Protein AF-A0A2S7I3A7-F1 (afdb_monomer_lite)

Sequence (260 aa):
MNEKSFHKIFNSYYDFKNPIFENLENETSTIDEVVAQDFFSDEKVSLVFEKNALENDAKVLEMIQNGTYKLKTFDYDGAKFTKSQTPKVLKILKQREEQVDQKIKENDDAILKYLLHKASHEQKEKFSELATRFTQTDKDFDEYYNAFQEFVPYINFMSQRLDFETIMRNRNIMVSKEKIFKKKVTELLSSTFAMYMEEEDQEVLREYVDADFIYFEHNKYNDSEIQILDKALGKYQETMSKSYFKLKKELLELMVEILE

Secondary structure (DSSP, 8-state):
--TTS--GGGTTTTTSS----S-TT-----TT------TT-HHHHHHHHHHHHHHHHHHHHHHHHHTSS--SEEEETTEEEEGGGHHHHHHHHHHHHHHHHHHHHHHHHHHHHHHHHHS-HHHHHHHHHHHHHHHHHHHHHHHHHHHHHHHGGGTGGGGS---HHHHHHHHHHHHHHHHHHHHHHHHHHTSGGGGGS-HHHHHHHHHHHH-----EETTEE-HHHHHHHHHHHHHHHHHHHHHHHHHHHHHHHHHHHHH-

Organism: NCBI:txid237258

pLDDT: mean 91.29, std 9.24, range [49.06, 98.12]

Foldseek 3Di:
DDPQDADCLQVCLPVQPFLADPPLPPDPDDQPDQDDDSLRDPVLSVLSVLLVVLVVVLVVLVCLLVVVDPDQWDDDPNDIDGNVCSVVVNVVSVVVNVVSVVVNVVSSVSLSNLLVNQDDPVLSVVLVVLNVQLNVLVVCLVVLVVLLVVLVVLCVCVVDDDDPVVVVVSVVVNLVSLLVSLVSLVVCCVGLLVVQADPVLSVLSVCSSPDDDDQDDPNDGPVVNVVSVVSNSVSSVVSSVRSSSVSSRVSSVSSVVSVD

Structure (mmCIF, N/CA/C/O backbone):
data_AF-A0A2S7I3A7-F1
#
_entry.id   AF-A0A2S7I3A7-F1
#
loop_
_atom_site.group_PDB
_atom_site.id
_atom_site.type_symbol
_atom_site.label_atom_id
_atom_site.label_alt_id
_atom_site.label_comp_id
_atom_site.label_asym_id
_atom_site.label_entity_id
_atom_site.label_seq_id
_atom_site.pdbx_PDB_ins_code
_atom_site.Cartn_x
_atom_site.Cartn_y
_atom_site.Cartn_z
_atom_site.occupancy
_atom_site.B_iso_or_equiv
_atom_site.auth_seq_id
_atom_site.auth_comp_id
_atom_site.auth_asym_id
_atom_site.auth_atom_id
_atom_site.pdbx_PDB_model_num
ATOM 1 N N . MET A 1 1 ? 3.313 -15.632 19.404 1.00 49.06 1 MET A N 1
ATOM 2 C CA . MET A 1 1 ? 2.404 -14.996 18.423 1.00 49.06 1 MET A CA 1
ATOM 3 C C . MET A 1 1 ? 2.850 -15.389 17.023 1.00 49.06 1 MET A C 1
ATOM 5 O O . MET A 1 1 ? 4.027 -15.665 16.845 1.00 49.06 1 MET A O 1
ATOM 9 N N . ASN A 1 2 ? 1.936 -15.498 16.058 1.00 53.59 2 ASN A N 1
ATOM 10 C CA . ASN A 1 2 ? 2.299 -15.824 14.677 1.00 53.59 2 ASN A CA 1
ATOM 11 C C . ASN A 1 2 ? 2.998 -14.608 14.046 1.00 53.59 2 ASN A C 1
ATOM 13 O O . ASN A 1 2 ? 2.502 -13.489 14.154 1.00 53.59 2 ASN A O 1
ATOM 17 N N . GLU A 1 3 ? 4.150 -14.796 13.403 1.00 68.25 3 GLU A N 1
ATOM 18 C CA . GLU A 1 3 ? 4.912 -13.681 12.824 1.00 68.25 3 GLU A CA 1
ATOM 19 C C . GLU A 1 3 ? 4.151 -12.960 11.705 1.00 68.25 3 GLU A C 1
ATOM 21 O O . GLU A 1 3 ? 4.388 -11.776 11.476 1.00 68.25 3 GLU A O 1
ATOM 26 N N . LYS A 1 4 ? 3.201 -13.650 11.062 1.00 78.06 4 LYS A N 1
ATOM 27 C CA . LYS A 1 4 ? 2.525 -13.209 9.834 1.00 78.06 4 LYS A CA 1
ATOM 28 C C . LYS A 1 4 ? 1.038 -12.883 10.000 1.00 78.06 4 LYS A C 1
ATOM 30 O O . LYS A 1 4 ? 0.334 -12.787 9.002 1.00 78.06 4 LYS A O 1
ATOM 35 N N . SER A 1 5 ? 0.535 -12.759 11.225 1.00 85.50 5 SER A N 1
ATOM 36 C CA . SER A 1 5 ? -0.864 -12.382 11.462 1.00 85.50 5 SER A CA 1
ATOM 37 C C . SER A 1 5 ? -0.990 -11.411 12.625 1.00 85.50 5 SER A C 1
ATOM 39 O O . SER A 1 5 ? -0.128 -11.372 13.504 1.00 85.50 5 SER A O 1
ATOM 41 N N . PHE A 1 6 ? -2.090 -10.664 12.650 1.00 92.25 6 PHE A N 1
ATOM 42 C CA . PHE A 1 6 ? -2.421 -9.790 13.767 1.00 92.25 6 PHE A CA 1
ATOM 43 C C . PHE A 1 6 ? -3.005 -10.581 14.945 1.00 92.25 6 PHE A C 1
ATOM 45 O O . PHE A 1 6 ? -3.337 -11.769 14.832 1.00 92.25 6 PHE A O 1
ATOM 52 N N . HIS A 1 7 ? -3.064 -9.935 16.109 1.00 94.88 7 HIS A N 1
ATOM 53 C CA . HIS A 1 7 ? -3.566 -10.555 17.327 1.00 94.88 7 HIS A CA 1
ATOM 54 C C . HIS A 1 7 ? -5.063 -10.866 17.224 1.00 94.88 7 HIS A C 1
ATOM 56 O O . HIS A 1 7 ? -5.837 -10.097 16.658 1.00 94.88 7 HIS A O 1
ATOM 62 N N . LYS A 1 8 ? -5.489 -11.986 17.819 1.00 94.31 8 LYS A N 1
ATOM 63 C CA . LYS A 1 8 ? -6.878 -12.465 17.719 1.00 94.31 8 LYS A CA 1
ATOM 64 C C . LYS A 1 8 ? -7.896 -11.539 18.383 1.00 94.31 8 LYS A C 1
ATOM 66 O O . LYS A 1 8 ? -9.064 -11.606 18.023 1.00 94.31 8 LYS A O 1
ATOM 71 N N . ILE A 1 9 ? -7.458 -10.679 19.309 1.00 94.31 9 ILE A N 1
ATOM 72 C CA . ILE A 1 9 ? -8.327 -9.699 19.981 1.00 94.31 9 ILE A CA 1
ATOM 73 C C . ILE A 1 9 ? -9.051 -8.784 18.985 1.00 94.31 9 ILE A C 1
ATOM 75 O O . ILE A 1 9 ? -10.161 -8.353 19.260 1.00 94.31 9 ILE A O 1
ATOM 79 N N . PHE A 1 10 ? -8.456 -8.539 17.813 1.00 95.50 10 PHE A N 1
ATOM 80 C CA . PHE A 1 10 ? -9.038 -7.677 16.789 1.00 95.50 10 PHE A CA 1
ATOM 81 C C . PHE A 1 10 ? -10.114 -8.355 15.941 1.00 95.50 10 PHE A C 1
ATOM 83 O O . PHE A 1 10 ? -10.717 -7.670 15.127 1.00 95.50 10 PHE A O 1
ATOM 90 N N . ASN A 1 11 ? -10.328 -9.672 16.060 1.00 95.31 11 ASN A N 1
ATOM 91 C CA . ASN A 1 11 ? -11.327 -10.411 15.274 1.00 95.31 11 ASN A CA 1
ATOM 92 C C . ASN A 1 11 ? -11.282 -10.083 13.759 1.00 95.31 11 ASN A C 1
ATOM 94 O O . ASN A 1 11 ? -12.302 -9.854 13.124 1.00 95.31 11 ASN A O 1
ATOM 98 N N . SER A 1 12 ? -10.079 -9.975 13.179 1.00 94.50 12 SER A N 1
ATOM 99 C CA . SER A 1 12 ? -9.848 -9.571 11.776 1.00 94.50 12 SER A CA 1
ATOM 100 C C . SER A 1 12 ? -10.280 -8.147 11.385 1.00 94.50 12 SER A C 1
ATOM 102 O O . SER A 1 12 ? -10.170 -7.775 10.217 1.00 94.50 12 SER A O 1
ATOM 104 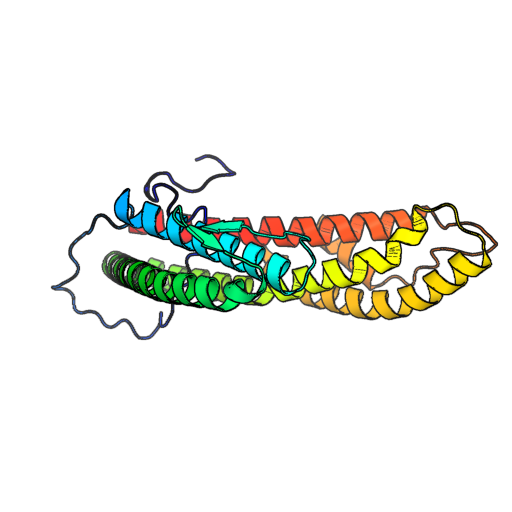N N . TYR A 1 13 ? -10.682 -7.301 12.338 1.00 96.12 13 TYR A N 1
ATOM 105 C CA . TYR A 1 13 ? -11.084 -5.914 12.086 1.00 96.12 13 TYR A CA 1
ATOM 106 C C . TYR A 1 13 ? -10.005 -5.107 11.354 1.00 96.12 13 TYR A C 1
ATOM 108 O O . TYR A 1 13 ? -10.332 -4.317 10.482 1.00 96.12 13 TYR A O 1
ATOM 116 N N . TYR A 1 14 ? -8.719 -5.333 11.645 1.00 95.94 14 TYR A N 1
ATOM 117 C CA . TYR A 1 14 ? -7.598 -4.662 10.971 1.00 95.94 14 TYR A CA 1
ATOM 118 C C . TYR A 1 14 ? -6.945 -5.490 9.853 1.00 95.94 14 TYR A C 1
ATOM 120 O O . TYR A 1 14 ? -5.920 -5.078 9.310 1.00 95.94 14 TYR A O 1
ATOM 128 N N . ASP A 1 15 ? -7.517 -6.630 9.462 1.00 93.25 15 ASP A N 1
ATOM 129 C CA . ASP A 1 15 ? -6.973 -7.434 8.358 1.00 93.25 15 ASP A CA 1
ATOM 130 C C . ASP A 1 15 ? -7.217 -6.734 7.010 1.00 93.25 15 ASP A C 1
ATOM 132 O O . ASP A 1 15 ? -6.343 -6.734 6.144 1.00 93.25 15 ASP A O 1
ATOM 136 N N . PHE A 1 16 ? -8.373 -6.073 6.868 1.00 88.75 16 PHE A N 1
ATOM 137 C CA . PHE A 1 16 ? -8.834 -5.441 5.621 1.00 88.75 16 PHE A CA 1
ATOM 138 C C . PHE A 1 16 ? -8.928 -3.910 5.682 1.00 88.75 16 PHE A C 1
ATOM 140 O O . PHE A 1 16 ? -9.308 -3.279 4.700 1.00 88.75 16 PHE A O 1
ATOM 147 N N . LYS A 1 17 ? -8.564 -3.301 6.816 1.00 92.25 17 LYS A N 1
ATOM 148 C CA . LYS A 1 17 ? -8.404 -1.846 6.956 1.00 92.25 17 LYS A CA 1
ATOM 149 C C . LYS A 1 17 ? -7.171 -1.499 7.771 1.00 92.25 17 LYS A C 1
ATOM 151 O O . LYS A 1 17 ? -6.627 -2.329 8.502 1.00 92.25 17 LYS A O 1
ATOM 156 N N . ASN A 1 18 ? -6.749 -0.251 7.665 1.00 93.62 18 ASN A N 1
ATOM 157 C CA . ASN A 1 18 ? -5.590 0.276 8.365 1.00 93.62 18 ASN A CA 1
ATOM 158 C C . ASN A 1 18 ? -6.017 1.065 9.615 1.00 93.62 18 ASN A C 1
ATOM 160 O O . ASN A 1 18 ? -7.061 1.721 9.587 1.00 93.62 18 ASN A O 1
ATOM 164 N N . PRO A 1 19 ? -5.266 0.979 10.730 1.00 92.62 19 PRO A N 1
ATOM 165 C CA . PRO A 1 19 ? -5.494 1.794 11.925 1.00 92.62 19 PRO A CA 1
ATOM 166 C C . PRO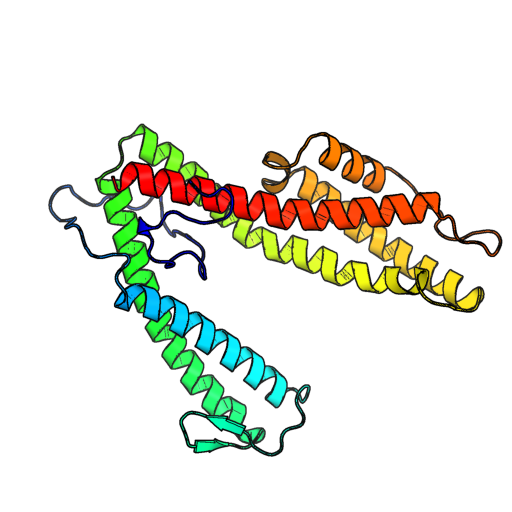 A 1 19 ? -5.021 3.238 11.689 1.00 92.62 19 PRO A C 1
ATOM 168 O O . PRO A 1 19 ? -3.946 3.633 12.133 1.00 92.62 19 PRO A O 1
ATOM 171 N N . ILE A 1 20 ? -5.812 4.010 10.943 1.00 91.12 20 ILE A N 1
ATOM 172 C CA . ILE A 1 20 ? -5.563 5.434 10.706 1.00 91.12 20 ILE A CA 1
ATOM 173 C C . ILE A 1 20 ? -6.385 6.236 11.708 1.00 91.12 20 ILE A C 1
ATOM 175 O O . ILE A 1 20 ? -7.611 6.143 11.724 1.00 91.12 20 ILE A O 1
ATOM 179 N N . PHE A 1 21 ? -5.700 7.009 12.545 1.00 84.56 21 PHE A N 1
ATOM 180 C CA . PHE A 1 21 ? -6.321 7.825 13.580 1.00 84.56 21 PHE A CA 1
ATOM 181 C C . PHE A 1 21 ? -6.137 9.302 13.244 1.00 84.56 21 PHE A C 1
ATOM 183 O O . PHE A 1 21 ? -5.015 9.797 13.133 1.00 84.56 21 PHE A O 1
ATOM 190 N N . GLU A 1 22 ? -7.247 10.012 13.080 1.00 74.06 22 GLU A N 1
ATOM 191 C CA . GLU A 1 22 ? -7.239 11.460 12.899 1.00 74.06 22 GLU A CA 1
ATOM 192 C C . GLU A 1 22 ? -7.248 12.156 14.268 1.00 74.06 22 GLU A C 1
ATOM 194 O O . GLU A 1 22 ? -7.872 11.682 15.211 1.00 74.06 22 GLU A O 1
ATOM 199 N N . ASN A 1 23 ? -6.605 13.324 14.373 1.00 67.69 23 ASN A N 1
ATOM 200 C CA . ASN A 1 23 ? -6.681 14.202 15.552 1.00 67.69 23 ASN A CA 1
ATOM 201 C C . ASN A 1 23 ? -6.118 13.635 16.874 1.00 67.69 23 ASN A C 1
ATOM 203 O O . ASN A 1 23 ? -6.630 13.976 17.941 1.00 67.69 23 ASN A O 1
ATOM 207 N N . LEU A 1 24 ? -5.026 12.859 16.823 1.00 73.12 24 LEU A N 1
ATOM 208 C CA . LEU A 1 24 ? -4.324 12.323 18.007 1.00 73.12 24 LEU A CA 1
ATOM 209 C C . LEU A 1 24 ? -4.030 13.376 19.100 1.00 73.12 24 LEU A C 1
ATOM 211 O O . LEU A 1 24 ? -4.048 13.056 20.283 1.00 73.12 24 LEU A O 1
ATOM 215 N N . GLU A 1 25 ? -3.780 14.632 18.716 1.00 65.44 25 GLU A N 1
ATOM 216 C CA . GLU A 1 25 ? -3.412 15.727 19.630 1.00 65.44 25 GLU A CA 1
ATOM 217 C C . GLU A 1 25 ? -4.609 16.414 20.320 1.00 65.44 25 GLU A C 1
ATOM 219 O O . GLU A 1 25 ? -4.426 17.116 21.312 1.00 65.44 25 GLU A O 1
ATOM 224 N N . ASN A 1 26 ? -5.836 16.230 19.816 1.00 58.12 26 ASN A N 1
ATOM 225 C CA . ASN A 1 26 ? -7.017 16.982 20.270 1.00 58.12 26 ASN A CA 1
ATOM 226 C C . ASN A 1 26 ? -7.896 16.214 21.271 1.00 58.12 26 ASN A C 1
ATOM 228 O O . ASN A 1 26 ? -8.912 16.737 21.741 1.00 58.12 26 ASN A O 1
ATOM 232 N N . GLU A 1 27 ? -7.533 14.977 21.609 1.00 60.66 27 GLU A N 1
ATOM 233 C CA . GLU A 1 27 ? -8.290 14.160 22.550 1.00 60.66 27 GLU A CA 1
ATOM 234 C C . GLU A 1 27 ? -8.018 14.558 24.006 1.00 60.66 27 GLU A C 1
ATOM 236 O O . GLU A 1 27 ? -7.025 14.182 24.623 1.00 60.66 27 GLU A O 1
ATOM 241 N N . THR A 1 28 ? -8.949 15.329 24.570 1.00 55.44 28 THR A N 1
ATOM 242 C CA . THR A 1 28 ? -8.929 15.815 25.963 1.00 55.44 28 THR A CA 1
ATOM 243 C C . THR A 1 28 ? -9.990 15.140 26.841 1.00 55.44 28 THR A C 1
ATOM 245 O O . THR A 1 28 ? -10.391 15.688 27.869 1.00 55.44 28 THR A O 1
ATOM 248 N N . SER A 1 29 ? -10.462 13.955 26.436 1.00 53.62 29 SER A N 1
ATOM 249 C CA . SER A 1 29 ? -11.571 13.233 27.069 1.00 53.62 29 SER A CA 1
ATOM 250 C C . SER A 1 29 ? -11.381 13.099 28.588 1.00 53.62 29 SER A C 1
ATOM 252 O O . SER A 1 29 ? -10.373 12.580 29.070 1.00 53.62 29 SER A O 1
ATOM 254 N N . THR A 1 30 ? -12.361 13.591 29.351 1.00 50.22 30 THR A N 1
ATOM 255 C CA . THR A 1 30 ? -12.379 13.538 30.818 1.00 50.22 30 THR A CA 1
ATOM 256 C C . THR A 1 30 ? -12.610 12.115 31.334 1.00 50.22 30 THR A C 1
ATOM 258 O O . THR A 1 30 ? -13.221 11.288 30.663 1.00 50.22 30 THR A O 1
ATOM 261 N N . ILE A 1 31 ? -12.128 11.852 32.551 1.00 51.72 31 ILE A N 1
ATOM 262 C CA . ILE A 1 31 ? -11.936 10.526 33.168 1.00 51.72 31 ILE A CA 1
ATOM 263 C C . ILE A 1 31 ? -13.225 9.678 33.294 1.00 51.72 31 ILE A C 1
ATOM 265 O O . ILE A 1 31 ? -13.126 8.458 33.370 1.00 51.72 31 ILE A O 1
ATOM 269 N N . ASP A 1 32 ? -14.420 10.273 33.259 1.00 50.59 32 ASP A N 1
ATOM 270 C CA . ASP A 1 32 ? -15.642 9.616 33.752 1.00 50.59 32 ASP A CA 1
ATOM 271 C C . ASP A 1 32 ? -16.544 8.919 32.701 1.00 50.59 32 ASP A C 1
ATOM 273 O O . ASP A 1 32 ? -17.561 8.345 33.087 1.00 50.59 32 ASP A O 1
ATOM 277 N N . GLU A 1 33 ? -16.221 8.903 31.397 1.00 54.03 33 GLU A N 1
ATOM 278 C CA . GLU A 1 33 ? -17.188 8.449 30.361 1.00 54.03 33 GLU A CA 1
ATOM 279 C C . GLU A 1 33 ? -16.746 7.303 29.427 1.00 54.03 33 GLU A C 1
ATOM 281 O O . GLU A 1 33 ? -17.522 6.879 28.566 1.00 54.03 33 GLU A O 1
ATOM 286 N N . VAL A 1 34 ? -15.544 6.739 29.576 1.00 62.50 34 VAL A N 1
ATOM 287 C CA . VAL A 1 34 ? -15.058 5.719 28.627 1.00 62.50 34 VAL A CA 1
ATOM 288 C C . VAL A 1 34 ? -15.411 4.302 29.096 1.00 62.50 34 VAL A C 1
ATOM 290 O O . VAL A 1 34 ? -14.645 3.630 29.783 1.00 62.50 34 VAL A O 1
ATOM 293 N N . VAL A 1 35 ? -16.601 3.834 28.713 1.00 67.12 35 VAL A N 1
ATOM 294 C CA . VAL A 1 35 ? -17.041 2.448 28.951 1.00 67.12 35 VAL A CA 1
ATOM 295 C C . VAL A 1 35 ? -16.410 1.517 27.913 1.00 67.12 35 VAL A C 1
ATOM 297 O O . VAL A 1 35 ? -16.430 1.815 26.719 1.00 67.12 35 VAL A O 1
ATOM 300 N N . ALA A 1 36 ? -15.883 0.372 28.357 1.00 69.38 36 ALA A N 1
ATOM 301 C CA . ALA A 1 36 ? -15.417 -0.683 27.460 1.00 69.38 36 ALA A CA 1
ATOM 302 C C . ALA A 1 36 ? -16.565 -1.154 26.551 1.00 69.38 36 ALA A C 1
ATOM 304 O O . ALA A 1 36 ? -17.614 -1.579 27.041 1.00 69.38 36 ALA A O 1
ATOM 305 N N . GLN A 1 37 ? -16.366 -1.070 25.236 1.00 77.50 37 GLN A N 1
ATOM 306 C CA . GLN A 1 37 ? -17.306 -1.575 24.236 1.00 77.50 37 GLN A CA 1
ATOM 307 C C . GLN A 1 37 ? -16.724 -2.813 23.556 1.00 77.50 37 GLN A C 1
ATOM 309 O O . GLN A 1 37 ? -15.517 -3.052 23.587 1.00 77.50 37 GLN A O 1
ATOM 314 N N . ASP A 1 38 ? -17.586 -3.591 22.905 1.00 88.81 38 ASP A N 1
ATOM 315 C CA . ASP A 1 38 ? -17.145 -4.661 22.015 1.00 88.81 38 ASP A CA 1
ATOM 316 C C . ASP A 1 38 ? -16.696 -4.066 20.667 1.00 88.81 38 ASP A C 1
ATOM 318 O O . ASP A 1 38 ? -17.423 -4.070 19.671 1.00 88.81 38 ASP A O 1
ATOM 322 N N . PHE A 1 39 ? -15.502 -3.465 20.674 1.00 92.69 39 PHE A N 1
ATOM 323 C CA . PHE A 1 39 ? -14.921 -2.740 19.537 1.00 92.69 39 PHE A CA 1
ATOM 324 C C . PHE A 1 39 ? -14.657 -3.624 18.311 1.00 92.69 39 PHE A C 1
ATOM 326 O O . PHE A 1 39 ? -14.549 -3.114 17.193 1.00 92.69 39 PHE A O 1
ATOM 333 N N . PHE A 1 40 ? -14.549 -4.938 18.524 1.00 95.56 40 PHE A N 1
ATOM 334 C CA . PHE A 1 40 ? -14.159 -5.932 17.523 1.00 95.56 40 PHE A CA 1
ATOM 335 C C . PHE A 1 40 ? -15.216 -7.038 17.372 1.00 95.56 40 PHE A C 1
ATOM 337 O O . PHE A 1 40 ? -14.903 -8.165 16.987 1.00 95.56 40 PHE A O 1
ATOM 344 N N . SER A 1 41 ? -16.477 -6.714 17.664 1.00 96.06 41 SER A N 1
ATOM 345 C CA . SER A 1 41 ? -17.599 -7.636 17.494 1.00 96.06 41 SER A CA 1
ATOM 346 C C . SER A 1 41 ? -17.785 -8.051 16.031 1.00 96.06 41 SER A C 1
ATOM 348 O O . SER A 1 41 ? -17.368 -7.346 15.107 1.00 96.06 41 SER A O 1
ATOM 350 N N . ASP A 1 42 ? -18.492 -9.160 15.803 1.00 96.88 42 ASP A N 1
ATOM 351 C CA . ASP A 1 42 ? -18.845 -9.617 14.452 1.00 96.88 42 ASP A CA 1
ATOM 352 C C . ASP A 1 42 ? -19.594 -8.540 13.649 1.00 96.88 42 ASP A C 1
ATOM 354 O O . ASP A 1 42 ? -19.413 -8.426 12.439 1.00 96.88 42 ASP A O 1
ATOM 358 N N . GLU A 1 43 ? -20.393 -7.699 14.317 1.00 96.56 43 GLU A N 1
ATOM 359 C CA . GLU A 1 43 ? -21.069 -6.566 13.679 1.00 96.56 43 GLU A CA 1
ATOM 360 C C . GLU A 1 43 ? -20.056 -5.526 13.178 1.00 96.56 43 GLU A C 1
ATOM 362 O O . GLU A 1 43 ? -20.134 -5.095 12.026 1.00 96.56 43 GLU A O 1
ATOM 367 N N . LYS A 1 44 ? -19.076 -5.143 14.010 1.00 96.56 44 LYS A N 1
ATOM 368 C CA . LYS A 1 44 ? -18.044 -4.160 13.638 1.00 96.56 44 LYS A CA 1
ATOM 369 C C . LYS A 1 44 ? -17.150 -4.678 12.521 1.00 96.56 44 LYS A C 1
ATOM 371 O O . LYS A 1 44 ? -16.840 -3.948 11.584 1.00 96.56 44 LYS A O 1
ATOM 376 N N . VAL A 1 45 ? -16.785 -5.951 12.586 1.00 96.88 45 VAL A N 1
ATOM 377 C CA . VAL A 1 45 ? -15.994 -6.628 11.556 1.00 96.88 45 VAL A CA 1
ATOM 378 C C . VAL A 1 45 ? -16.783 -6.746 10.248 1.00 96.88 45 VAL A C 1
ATOM 380 O O . VAL A 1 45 ? -16.240 -6.472 9.177 1.00 96.88 45 VAL A O 1
ATOM 383 N N . SER A 1 46 ? -18.082 -7.059 10.311 1.00 97.12 46 SER A N 1
ATOM 384 C CA . SER A 1 46 ? -18.952 -7.107 9.131 1.00 97.12 46 SER A CA 1
ATOM 385 C C . SER A 1 46 ? -19.028 -5.766 8.400 1.00 97.12 46 SER A C 1
ATOM 387 O O . SER A 1 46 ? -19.135 -5.773 7.175 1.00 97.12 46 SER A O 1
ATOM 389 N N . LEU A 1 47 ? -18.947 -4.630 9.103 1.00 97.50 47 LEU A N 1
ATOM 390 C CA . LEU A 1 47 ? -18.891 -3.310 8.461 1.00 97.50 47 LEU A CA 1
ATOM 391 C C . LEU A 1 47 ? -17.630 -3.154 7.602 1.00 97.50 47 LEU A C 1
ATOM 393 O O . LEU A 1 47 ? -17.708 -2.644 6.488 1.00 97.50 47 LEU A O 1
ATOM 397 N N . VAL A 1 48 ? -16.476 -3.628 8.081 1.00 96.94 48 VAL A N 1
ATOM 398 C CA . VAL A 1 48 ? -15.211 -3.577 7.325 1.00 96.94 48 VAL A CA 1
ATOM 399 C C . VAL A 1 48 ? -15.289 -4.448 6.070 1.00 96.94 48 VAL A C 1
ATOM 401 O O . VAL A 1 48 ? -14.898 -4.011 4.987 1.00 96.94 48 VAL A O 1
ATOM 404 N N . PHE A 1 49 ? -15.836 -5.661 6.191 1.00 96.44 49 PHE A N 1
ATOM 405 C CA . PHE A 1 49 ? -16.065 -6.532 5.036 1.00 96.44 49 PHE A CA 1
ATOM 406 C C . PHE A 1 49 ? -17.034 -5.914 4.028 1.00 96.44 49 PHE A C 1
ATOM 408 O O . PHE A 1 49 ? -16.786 -5.968 2.823 1.00 96.44 49 PHE A O 1
ATOM 415 N N . GLU A 1 50 ? -18.116 -5.307 4.515 1.00 96.81 50 GLU A N 1
ATOM 416 C CA . GLU A 1 50 ? -19.087 -4.617 3.675 1.00 96.81 50 GLU A CA 1
ATOM 417 C C . GLU A 1 50 ? -18.434 -3.460 2.913 1.00 96.81 50 GLU A C 1
ATOM 419 O O . GLU A 1 50 ? -18.583 -3.387 1.695 1.00 96.81 50 GLU A O 1
ATOM 424 N N . LYS A 1 51 ? -17.647 -2.612 3.590 1.00 96.56 51 LYS A N 1
ATOM 425 C CA . LYS A 1 51 ? -16.888 -1.534 2.944 1.00 96.56 51 LYS A CA 1
ATOM 426 C C . LYS A 1 51 ? -16.023 -2.068 1.802 1.00 96.56 51 LYS A C 1
ATOM 428 O O . LYS A 1 51 ? -16.125 -1.588 0.676 1.00 96.56 51 LYS A O 1
ATOM 433 N N . ASN A 1 52 ? -15.216 -3.096 2.069 1.00 94.44 52 ASN A N 1
ATOM 434 C CA . ASN A 1 52 ? -14.326 -3.661 1.057 1.00 94.44 52 ASN A CA 1
ATOM 435 C C . ASN A 1 52 ? -15.098 -4.244 -0.143 1.00 94.44 52 ASN A C 1
ATOM 437 O O . ASN A 1 52 ? -14.674 -4.094 -1.290 1.00 94.44 52 ASN A O 1
ATOM 441 N N . ALA A 1 53 ? -16.247 -4.881 0.099 1.00 95.06 53 ALA A N 1
ATOM 442 C CA . ALA A 1 53 ? -17.115 -5.375 -0.967 1.00 95.06 53 ALA A CA 1
ATOM 443 C C . ALA A 1 53 ? -17.682 -4.228 -1.823 1.00 95.06 53 ALA A C 1
ATOM 445 O O . ALA A 1 53 ? -17.619 -4.304 -3.049 1.00 95.06 53 ALA A O 1
ATOM 446 N N . LEU A 1 54 ? -18.158 -3.146 -1.195 1.00 95.81 54 LEU A N 1
ATOM 447 C CA . LEU A 1 54 ? -18.687 -1.965 -1.888 1.00 95.81 54 LEU A CA 1
ATOM 448 C C . LEU A 1 54 ? -17.624 -1.286 -2.766 1.00 95.81 54 LEU A C 1
ATOM 450 O O . LEU A 1 54 ? -17.903 -0.969 -3.924 1.00 95.81 54 LEU A O 1
ATOM 454 N N . GLU A 1 55 ? -16.402 -1.110 -2.254 1.00 94.00 55 GLU A N 1
ATOM 455 C CA . GLU A 1 55 ? -15.273 -0.540 -3.004 1.00 94.00 55 GLU A CA 1
ATOM 456 C C . GLU A 1 55 ? -14.902 -1.403 -4.221 1.00 94.00 55 GLU A C 1
ATOM 458 O O . GLU A 1 55 ? -14.657 -0.894 -5.320 1.00 94.00 55 GLU A O 1
ATOM 463 N N . ASN A 1 56 ? -14.873 -2.727 -4.046 1.00 94.06 56 ASN A N 1
ATOM 464 C CA . ASN A 1 56 ? -14.592 -3.662 -5.134 1.00 94.06 56 ASN A CA 1
ATOM 465 C C . ASN A 1 56 ? -15.700 -3.643 -6.196 1.00 94.06 56 ASN A C 1
ATOM 467 O O . ASN A 1 56 ? -15.399 -3.563 -7.391 1.00 94.06 56 ASN A O 1
ATOM 471 N N . ASP A 1 57 ? -16.967 -3.649 -5.780 1.00 94.56 57 ASP A N 1
ATOM 472 C CA . ASP A 1 57 ? -18.112 -3.528 -6.683 1.00 94.56 57 ASP A CA 1
ATOM 473 C C . ASP A 1 57 ? -18.056 -2.213 -7.470 1.00 94.56 57 ASP A C 1
ATOM 475 O O . ASP A 1 57 ? -18.247 -2.208 -8.691 1.00 94.56 57 ASP A O 1
ATOM 479 N N . ALA A 1 58 ? -17.722 -1.098 -6.812 1.00 94.62 58 ALA A N 1
ATOM 480 C CA . ALA A 1 58 ? -17.561 0.197 -7.465 1.00 94.62 58 ALA A CA 1
ATOM 481 C C . ALA A 1 58 ? -16.465 0.160 -8.545 1.00 94.62 58 ALA A C 1
ATOM 483 O O . ALA A 1 58 ? -16.719 0.573 -9.680 1.00 94.62 58 ALA A O 1
ATOM 484 N N . LYS A 1 59 ? -15.293 -0.425 -8.253 1.00 93.69 59 LYS A N 1
ATOM 485 C CA . LYS A 1 59 ? -14.208 -0.608 -9.239 1.00 93.69 59 LYS A CA 1
ATOM 486 C C . LYS A 1 59 ? -14.656 -1.450 -10.438 1.00 93.69 59 LYS A C 1
ATOM 488 O O . LYS A 1 59 ? -14.375 -1.101 -11.587 1.00 93.69 59 LYS A O 1
ATOM 493 N N . VAL A 1 60 ? -15.386 -2.543 -10.207 1.00 92.94 60 VAL A N 1
ATOM 494 C CA . VAL A 1 60 ? -15.925 -3.390 -11.288 1.00 92.94 60 VAL A CA 1
ATOM 495 C C . VAL A 1 60 ? -16.918 -2.610 -12.151 1.00 92.94 60 VAL A C 1
ATOM 497 O O . VAL A 1 60 ? -16.870 -2.685 -13.382 1.00 92.94 60 VAL A O 1
ATOM 500 N N . LEU A 1 61 ? -17.798 -1.825 -11.531 1.00 93.25 61 LEU A N 1
ATOM 501 C CA . LEU A 1 61 ? -18.739 -0.969 -12.242 1.00 93.25 61 LEU A CA 1
ATOM 502 C C . LEU A 1 61 ? -18.023 0.098 -13.081 1.00 93.25 61 LEU A C 1
ATOM 504 O O . LEU A 1 61 ? -18.377 0.285 -14.245 1.00 93.25 61 LEU A O 1
ATOM 508 N N . GLU A 1 62 ? -16.978 0.737 -12.563 1.00 92.44 62 GLU A N 1
ATOM 509 C CA . GLU A 1 62 ? -16.151 1.674 -13.332 1.00 92.44 62 GLU A CA 1
ATOM 510 C C . GLU A 1 62 ? -15.515 1.000 -14.561 1.00 92.44 62 GLU A C 1
ATOM 512 O O . GLU A 1 62 ? -15.539 1.566 -15.659 1.00 92.44 62 GLU A O 1
ATOM 517 N N . MET A 1 63 ? -15.054 -0.252 -14.431 1.00 91.50 63 MET A N 1
ATOM 518 C CA . MET A 1 63 ? -14.551 -1.063 -15.552 1.00 91.50 63 MET A CA 1
ATOM 519 C C . MET A 1 63 ? -15.636 -1.439 -16.582 1.00 91.50 63 MET A C 1
ATOM 521 O O . MET A 1 63 ? -15.366 -1.577 -17.778 1.00 91.50 63 MET A O 1
ATOM 525 N N . ILE A 1 64 ? -16.891 -1.606 -16.163 1.00 90.94 64 ILE A N 1
ATOM 526 C CA . ILE A 1 64 ? -18.020 -1.791 -17.092 1.00 90.94 64 ILE A CA 1
ATOM 527 C C . ILE A 1 64 ? -18.315 -0.472 -17.819 1.00 90.94 64 ILE A C 1
ATOM 529 O O . ILE A 1 64 ? -18.506 -0.444 -19.043 1.00 90.94 64 ILE A O 1
ATOM 533 N N . GLN A 1 65 ? -18.319 0.639 -17.081 1.00 89.38 65 GLN A N 1
ATOM 534 C CA . GLN A 1 65 ? -18.607 1.969 -17.606 1.00 89.38 65 GLN A CA 1
ATOM 535 C C . GLN A 1 65 ? -17.562 2.413 -18.639 1.00 89.38 65 GLN A C 1
ATOM 537 O O . GLN A 1 65 ? -17.931 2.830 -19.742 1.00 89.38 65 GLN A O 1
ATOM 542 N N . ASN A 1 66 ? -16.271 2.264 -18.344 1.00 90.31 66 ASN A N 1
ATOM 543 C CA . ASN A 1 66 ? -15.189 2.628 -19.265 1.00 90.31 66 ASN A CA 1
ATOM 544 C C . ASN A 1 66 ? -15.030 1.629 -20.434 1.00 90.31 66 ASN A C 1
ATOM 546 O O . ASN A 1 66 ? -14.417 1.951 -21.447 1.00 90.31 66 ASN A O 1
ATOM 550 N N . GLY A 1 67 ? -15.686 0.463 -20.365 1.00 87.19 67 GLY A N 1
ATOM 551 C CA . GLY A 1 67 ? -15.702 -0.532 -21.438 1.00 87.19 67 GLY A CA 1
ATOM 552 C C . GLY A 1 67 ? -14.545 -1.524 -21.414 1.00 87.19 67 GLY A C 1
ATOM 553 O O . GLY A 1 67 ? -14.432 -2.304 -22.362 1.00 87.19 67 GLY A O 1
ATOM 554 N N . THR A 1 68 ? -13.750 -1.540 -20.343 1.00 89.06 68 THR A N 1
ATOM 555 C CA . THR A 1 68 ? -12.799 -2.618 -20.051 1.00 89.06 68 THR A CA 1
ATOM 556 C C . THR A 1 68 ? -13.527 -3.962 -20.004 1.00 89.06 68 THR A C 1
ATOM 558 O O . THR A 1 68 ? -13.119 -4.910 -20.676 1.00 89.06 68 THR A O 1
ATOM 561 N N . TYR A 1 69 ? -14.679 -4.022 -19.324 1.00 86.06 69 TYR A N 1
ATOM 562 C CA . TYR A 1 69 ? -15.580 -5.171 -19.386 1.00 86.06 69 TYR A CA 1
ATOM 563 C C . TYR A 1 69 ? -16.696 -4.962 -20.409 1.00 86.06 69 TYR A C 1
ATOM 565 O O . TYR A 1 69 ? -17.559 -4.089 -20.285 1.00 86.06 69 TYR A O 1
ATOM 573 N N . LYS A 1 70 ? -16.705 -5.814 -21.439 1.00 84.50 70 LYS A N 1
ATOM 574 C CA . LYS A 1 70 ? -17.719 -5.798 -22.499 1.00 84.50 70 LYS A CA 1
ATOM 575 C C . LYS A 1 70 ? -18.935 -6.629 -22.090 1.00 84.50 70 LYS A C 1
ATOM 577 O O . LYS A 1 70 ? -19.078 -7.776 -22.504 1.00 84.50 70 LYS A O 1
ATOM 582 N N . LEU A 1 71 ? -19.824 -6.032 -21.298 1.00 87.38 71 LEU A N 1
ATOM 583 C CA . LEU A 1 71 ? -21.084 -6.644 -20.865 1.00 87.38 71 LEU A CA 1
ATOM 584 C C . LEU A 1 71 ? -22.293 -5.900 -21.446 1.00 87.38 71 LEU A C 1
ATOM 586 O O . LEU A 1 71 ? -22.325 -4.670 -21.481 1.00 87.38 71 LEU A O 1
ATOM 590 N N . LYS A 1 72 ? -23.311 -6.650 -21.893 1.00 84.19 72 LYS A N 1
ATOM 591 C CA . LYS A 1 72 ? -24.604 -6.075 -22.315 1.00 84.19 72 LYS A CA 1
ATOM 592 C C . LYS A 1 72 ? -25.439 -5.650 -21.106 1.00 84.19 72 LYS A C 1
ATOM 594 O O . LYS A 1 72 ? -26.035 -4.575 -21.107 1.00 84.19 72 LYS A O 1
ATOM 599 N N . THR A 1 73 ? -25.462 -6.505 -20.089 1.00 91.44 73 THR A N 1
ATOM 600 C CA . THR A 1 73 ? -26.169 -6.300 -18.826 1.00 91.44 73 THR A CA 1
ATOM 601 C C . THR A 1 73 ? -25.379 -6.913 -17.679 1.00 91.44 73 THR A C 1
ATOM 603 O O . THR A 1 73 ? -24.623 -7.855 -17.913 1.00 91.44 73 THR A O 1
ATOM 606 N N . PHE A 1 74 ? -25.603 -6.427 -16.467 1.00 92.38 74 PHE A N 1
ATOM 607 C CA . PHE A 1 74 ? -25.102 -6.999 -15.219 1.00 92.38 74 PHE A CA 1
ATOM 608 C C . PHE A 1 74 ? -26.236 -7.027 -14.192 1.00 92.38 74 PHE A C 1
ATOM 610 O O . PHE A 1 74 ? -27.188 -6.256 -14.317 1.00 92.38 74 PHE A O 1
ATOM 617 N N . ASP A 1 75 ? -26.147 -7.915 -13.209 1.00 92.31 75 ASP A N 1
ATOM 618 C CA . ASP A 1 75 ? -27.125 -8.009 -12.129 1.00 92.31 75 ASP A CA 1
ATOM 619 C C . ASP A 1 75 ? -26.546 -7.369 -10.863 1.00 92.31 75 ASP A C 1
ATOM 621 O O . ASP A 1 75 ? -25.368 -7.544 -10.556 1.00 92.31 75 ASP A O 1
ATOM 625 N N . TYR A 1 76 ? -27.366 -6.602 -10.153 1.00 91.25 76 TYR A N 1
ATOM 626 C CA . TYR A 1 76 ? -27.031 -6.005 -8.865 1.00 91.25 76 TYR A CA 1
ATOM 627 C C . TYR A 1 76 ? -28.273 -6.045 -7.978 1.00 91.25 76 TYR A C 1
ATOM 629 O O . TYR A 1 76 ? -29.345 -5.617 -8.406 1.00 91.25 76 TYR A O 1
ATOM 637 N N . ASP A 1 77 ? -28.142 -6.607 -6.776 1.00 86.44 77 ASP A N 1
ATOM 638 C CA . ASP A 1 77 ? -29.244 -6.771 -5.816 1.00 86.44 77 ASP A CA 1
ATOM 639 C C . ASP A 1 77 ? -30.514 -7.400 -6.440 1.00 86.44 77 ASP A C 1
ATOM 641 O O . ASP A 1 77 ? -31.636 -6.911 -6.323 1.00 86.44 77 ASP A O 1
ATOM 645 N N . GLY A 1 78 ? -30.317 -8.459 -7.235 1.00 90.88 78 GLY A N 1
ATOM 646 C CA . GLY A 1 78 ? -31.397 -9.181 -7.920 1.00 90.88 78 GLY A CA 1
ATOM 647 C C . GLY A 1 78 ? -32.043 -8.448 -9.106 1.00 90.88 78 GLY A C 1
ATOM 648 O O . GLY A 1 78 ? -32.925 -9.012 -9.756 1.00 90.88 78 GLY A O 1
ATOM 649 N N . ALA A 1 79 ? -31.609 -7.227 -9.431 1.00 92.56 79 ALA A N 1
ATOM 650 C CA . ALA A 1 79 ? -32.102 -6.453 -10.565 1.00 92.56 79 ALA A CA 1
ATOM 651 C C . ALA A 1 79 ? -31.077 -6.386 -11.707 1.00 92.56 79 ALA A C 1
ATOM 653 O O . ALA A 1 79 ? -29.882 -6.193 -11.493 1.00 92.56 79 ALA A O 1
ATOM 654 N N . LYS A 1 80 ? -31.567 -6.495 -12.947 1.00 95.25 80 LYS A N 1
ATOM 655 C CA . LYS A 1 80 ? -30.739 -6.421 -14.156 1.00 95.25 80 LYS A CA 1
ATOM 656 C C . LYS A 1 80 ? -30.570 -4.977 -14.627 1.00 95.25 80 LYS A C 1
ATOM 658 O O . LYS A 1 80 ? -31.550 -4.266 -14.851 1.00 95.25 80 LYS A O 1
ATOM 663 N N . PHE A 1 81 ? -29.329 -4.577 -14.868 1.00 94.56 81 PHE A N 1
ATOM 664 C CA . PHE A 1 81 ? -28.930 -3.248 -15.324 1.00 94.56 81 PHE A CA 1
ATOM 665 C C . PHE A 1 81 ? -28.142 -3.317 -16.629 1.00 94.56 81 PHE A C 1
ATOM 667 O O . PHE A 1 81 ? -27.493 -4.309 -16.949 1.00 94.56 81 PHE A O 1
ATOM 674 N N . THR A 1 82 ? -28.178 -2.233 -17.397 1.00 93.38 82 THR A N 1
ATOM 675 C CA . THR A 1 82 ? -27.331 -2.023 -18.578 1.00 93.38 82 THR A CA 1
ATOM 676 C C . THR A 1 82 ? -26.112 -1.177 -18.225 1.00 93.38 82 THR A C 1
ATOM 678 O O . THR A 1 82 ? -26.127 -0.428 -17.250 1.00 93.38 82 THR A O 1
ATOM 681 N N . LYS A 1 83 ? -25.091 -1.188 -19.087 1.00 92.06 83 LYS A N 1
ATOM 682 C CA . LYS A 1 83 ? -23.921 -0.299 -18.976 1.00 92.06 83 LYS A CA 1
ATOM 683 C C . LYS A 1 83 ? -24.289 1.185 -18.793 1.00 92.06 83 LYS A C 1
ATOM 685 O O . LYS A 1 83 ? -23.641 1.905 -18.044 1.00 92.06 83 LYS A O 1
ATOM 690 N N . SER A 1 84 ? -25.345 1.657 -19.459 1.00 91.38 84 SER A N 1
ATOM 691 C CA . SER A 1 84 ? -25.801 3.052 -19.331 1.00 91.38 84 SER A CA 1
ATOM 692 C C . SER A 1 84 ? -26.355 3.390 -17.941 1.00 91.38 84 SER A C 1
ATOM 694 O O . SER A 1 84 ? -26.407 4.556 -17.560 1.00 91.38 84 SER A O 1
ATOM 696 N N . GLN A 1 85 ? -26.749 2.371 -17.172 1.00 93.88 85 GLN A N 1
ATOM 697 C CA . GLN A 1 85 ? -27.312 2.500 -15.831 1.00 93.88 85 GLN A CA 1
ATOM 698 C C . GLN A 1 85 ? -26.264 2.313 -14.730 1.00 93.88 85 GLN A C 1
ATOM 700 O O . GLN A 1 85 ? -26.584 2.516 -13.562 1.00 93.88 85 GLN A O 1
ATOM 705 N N . THR A 1 86 ? -25.013 2.006 -15.077 1.00 93.25 86 THR A N 1
ATOM 706 C CA . THR A 1 86 ? -23.900 1.931 -14.126 1.00 93.25 86 THR A CA 1
ATOM 707 C C . THR A 1 86 ? -23.776 3.170 -13.224 1.00 93.25 86 THR A C 1
ATOM 709 O O . THR A 1 86 ? -23.649 2.980 -12.017 1.00 93.25 86 THR A O 1
ATOM 712 N N . PRO A 1 87 ? -23.930 4.423 -13.711 1.00 93.88 87 PRO A N 1
ATOM 713 C CA . PRO A 1 87 ? -23.903 5.602 -12.838 1.00 93.88 87 PRO A CA 1
ATOM 714 C C . PRO A 1 87 ? -24.978 5.592 -11.741 1.00 93.88 87 PRO A C 1
ATOM 716 O O . PRO A 1 87 ? -24.750 6.097 -10.644 1.00 93.88 87 PRO A O 1
ATOM 719 N N . LYS A 1 88 ? -26.153 5.005 -12.017 1.00 94.31 88 LYS A N 1
ATOM 720 C CA . LYS A 1 88 ? -27.230 4.874 -11.026 1.00 94.31 88 LYS A CA 1
ATOM 721 C C . LYS A 1 88 ? -26.822 3.916 -9.909 1.00 94.31 88 LYS A C 1
ATOM 723 O O . LYS A 1 88 ? -27.044 4.233 -8.747 1.00 94.31 88 LYS A O 1
ATOM 728 N N . VAL A 1 89 ? -26.241 2.770 -10.263 1.00 95.44 89 VAL A N 1
ATOM 729 C CA . VAL A 1 89 ? -25.799 1.762 -9.288 1.00 95.44 89 VAL A CA 1
ATOM 730 C C . VAL A 1 89 ? -24.601 2.275 -8.486 1.00 95.44 89 VAL A C 1
ATOM 732 O O . VAL A 1 89 ? -24.614 2.184 -7.266 1.00 95.44 89 VAL A O 1
ATOM 735 N N . LEU A 1 90 ? -23.640 2.940 -9.136 1.00 95.25 90 LEU A N 1
ATOM 736 C CA . LEU A 1 90 ? -22.519 3.603 -8.460 1.00 95.25 90 LEU A CA 1
ATOM 737 C C . LEU A 1 90 ? -22.986 4.619 -7.412 1.00 95.25 90 LEU A C 1
ATOM 739 O O . LEU A 1 90 ? -22.407 4.697 -6.336 1.00 95.25 90 LEU A O 1
ATOM 743 N N . LYS A 1 91 ? -24.050 5.384 -7.692 1.00 95.19 91 LYS A N 1
ATOM 744 C CA . LYS A 1 91 ? -24.612 6.314 -6.705 1.00 95.19 91 LYS A CA 1
ATOM 745 C C . LYS A 1 91 ? -25.164 5.587 -5.472 1.00 95.19 91 LYS A C 1
ATOM 747 O O . LYS A 1 91 ? -24.990 6.086 -4.368 1.00 95.19 91 LYS A O 1
ATOM 752 N N . ILE A 1 92 ? -25.821 4.441 -5.660 1.00 94.06 92 ILE A N 1
ATOM 753 C CA . ILE A 1 92 ? -26.349 3.622 -4.557 1.00 94.06 92 ILE A CA 1
ATOM 754 C C . ILE A 1 92 ? -25.194 3.076 -3.712 1.00 94.06 92 ILE A C 1
ATOM 756 O O . ILE A 1 92 ? -25.227 3.214 -2.492 1.00 94.06 92 ILE A O 1
ATOM 760 N N . LEU A 1 93 ? -24.161 2.529 -4.363 1.00 95.69 93 LEU A N 1
ATOM 761 C CA . LEU A 1 93 ? -22.965 2.028 -3.684 1.00 95.69 93 LEU A CA 1
ATOM 762 C C . LEU A 1 93 ? -22.289 3.119 -2.857 1.00 95.69 93 LEU A C 1
ATOM 764 O O . LEU A 1 93 ? -22.096 2.914 -1.669 1.00 95.69 93 LEU A O 1
ATOM 768 N N . LYS A 1 94 ? -22.038 4.298 -3.438 1.00 94.81 94 LYS A N 1
ATOM 769 C CA . LYS A 1 94 ? -21.398 5.421 -2.731 1.00 94.81 94 LYS A CA 1
ATOM 770 C C . LYS A 1 94 ? -22.199 5.899 -1.523 1.00 94.81 94 LYS A C 1
ATOM 772 O O . LYS A 1 94 ? -21.637 6.153 -0.470 1.00 94.81 94 LYS A O 1
ATOM 777 N N . GLN A 1 95 ? -23.525 5.975 -1.642 1.00 96.06 95 GLN A N 1
ATOM 778 C CA . GLN A 1 95 ? -24.375 6.329 -0.500 1.00 96.06 95 GLN A CA 1
ATOM 779 C C . GLN A 1 95 ? -24.305 5.288 0.621 1.00 96.06 95 GLN A C 1
ATOM 781 O O . GLN A 1 95 ? -24.402 5.641 1.795 1.00 96.06 95 GLN A O 1
ATOM 786 N N . ARG A 1 96 ? -24.179 4.004 0.273 1.00 96.62 96 ARG A N 1
ATOM 787 C CA . ARG A 1 96 ? -24.026 2.937 1.261 1.00 96.62 96 ARG A CA 1
ATOM 788 C C . ARG A 1 96 ? -22.629 2.942 1.880 1.00 96.62 96 ARG A C 1
ATOM 790 O O . ARG A 1 96 ? -22.520 2.803 3.092 1.00 96.62 96 ARG A O 1
ATOM 797 N N . GLU A 1 97 ? -21.606 3.149 1.063 1.00 96.31 97 GLU A N 1
ATOM 798 C CA . GLU A 1 97 ? -20.208 3.298 1.464 1.00 96.31 97 GLU A CA 1
ATOM 799 C C . GLU A 1 97 ? -20.058 4.431 2.485 1.00 96.31 97 GLU A C 1
ATOM 801 O O . GLU A 1 97 ? -19.584 4.174 3.583 1.00 96.31 97 GLU A O 1
ATOM 806 N N . GLU A 1 98 ? -20.611 5.622 2.217 1.00 96.88 98 GLU A N 1
ATOM 807 C CA . GLU A 1 98 ? -20.617 6.759 3.156 1.00 96.88 98 GLU A CA 1
ATOM 808 C C . GLU A 1 98 ? -21.244 6.404 4.520 1.00 96.88 98 GLU A C 1
ATOM 810 O O . GLU A 1 98 ? -20.746 6.805 5.572 1.00 96.88 98 GLU A O 1
ATOM 815 N N . GLN A 1 99 ? -22.336 5.628 4.533 1.00 97.44 99 GLN A N 1
ATOM 816 C CA . GLN A 1 99 ? -22.978 5.190 5.781 1.00 97.44 99 GLN A CA 1
ATOM 817 C C . GLN A 1 99 ? -22.120 4.190 6.559 1.00 97.44 99 GLN A C 1
ATOM 819 O O . GLN A 1 99 ? -22.088 4.230 7.790 1.00 97.44 99 GLN A O 1
ATOM 824 N N . VAL A 1 100 ? -21.485 3.254 5.853 1.00 97.62 100 VAL A N 1
ATOM 825 C CA . VAL A 1 100 ? -20.605 2.247 6.454 1.00 97.62 100 VAL A CA 1
ATOM 826 C C . VAL A 1 100 ? -19.337 2.917 6.984 1.00 97.62 100 VAL A C 1
ATOM 828 O O . VAL A 1 100 ? -18.956 2.660 8.125 1.00 97.62 100 VAL A O 1
ATOM 831 N N . ASP A 1 101 ? -18.756 3.844 6.225 1.00 95.69 101 ASP A N 1
ATOM 832 C CA . ASP A 1 101 ? -17.598 4.646 6.618 1.00 95.69 101 ASP A CA 1
ATOM 833 C C . ASP A 1 101 ? -17.852 5.441 7.887 1.00 95.69 101 ASP A C 1
ATOM 835 O O . ASP A 1 101 ? -17.037 5.402 8.806 1.00 95.69 101 ASP A O 1
ATOM 839 N N . GLN A 1 102 ? -19.007 6.102 7.987 1.00 96.00 102 GLN A N 1
ATOM 840 C CA . GLN A 1 102 ? -19.368 6.844 9.188 1.00 96.00 102 GLN A CA 1
ATOM 841 C C . GLN A 1 102 ? -19.418 5.932 10.427 1.00 96.00 102 GLN A C 1
ATOM 843 O O . GLN A 1 102 ? -18.893 6.291 11.479 1.00 96.00 102 GLN A O 1
ATOM 848 N N . LYS A 1 103 ? -19.977 4.721 10.303 1.00 96.69 103 LYS A N 1
ATOM 849 C CA . LYS A 1 103 ? -20.037 3.750 11.411 1.00 96.69 103 LYS A CA 1
ATOM 850 C C . LYS A 1 103 ? -18.673 3.171 11.781 1.00 96.69 103 LYS A C 1
ATOM 852 O O . LYS A 1 103 ? -18.421 2.921 12.961 1.00 96.69 103 LYS A O 1
ATOM 857 N N . ILE A 1 104 ? -17.812 2.922 10.792 1.00 95.94 104 ILE A N 1
ATOM 858 C CA . ILE A 1 104 ? -16.428 2.486 11.023 1.00 95.94 104 ILE A CA 1
ATOM 859 C C . ILE A 1 104 ? -15.666 3.597 11.740 1.00 95.94 104 ILE A C 1
ATOM 861 O O . ILE A 1 104 ? -15.025 3.331 12.751 1.00 95.94 104 ILE A O 1
ATOM 865 N N . LYS A 1 105 ? -15.801 4.844 11.278 1.00 94.19 105 LYS A N 1
ATOM 866 C CA . LYS A 1 105 ? -15.171 6.011 11.893 1.00 94.19 105 LYS A CA 1
ATOM 867 C C . LYS A 1 105 ? -15.621 6.206 13.340 1.00 94.19 105 LYS A C 1
ATOM 869 O O . LYS A 1 105 ? -14.783 6.402 14.205 1.00 94.19 105 LYS A O 1
ATOM 874 N N . GLU A 1 106 ? -16.914 6.088 13.631 1.00 92.62 106 GLU A N 1
ATOM 875 C CA . GLU A 1 106 ? -17.425 6.148 15.009 1.00 92.62 106 GLU A CA 1
ATOM 876 C C . GLU A 1 106 ? -16.817 5.064 15.909 1.00 92.62 106 GLU A C 1
ATOM 878 O O . GLU A 1 106 ? -16.504 5.329 17.070 1.00 92.62 106 GLU A O 1
ATOM 883 N N . ASN A 1 107 ? -16.633 3.849 15.382 1.00 94.44 107 ASN A N 1
ATOM 884 C CA . ASN A 1 107 ? -15.981 2.765 16.113 1.00 94.44 107 ASN A CA 1
ATOM 885 C C . ASN A 1 107 ? -14.486 3.039 16.326 1.00 94.44 107 ASN A C 1
ATOM 887 O O . ASN A 1 107 ? -13.978 2.819 17.419 1.00 94.44 107 ASN A O 1
ATOM 891 N N . ASP A 1 108 ? -13.794 3.546 15.308 1.00 93.94 108 ASP A N 1
ATOM 892 C CA . ASP A 1 108 ? -12.373 3.891 15.376 1.00 93.94 108 ASP A CA 1
ATOM 893 C C . ASP A 1 108 ? -12.113 5.048 16.349 1.00 93.94 108 ASP A C 1
ATOM 895 O O . ASP A 1 108 ? -11.191 4.966 17.160 1.00 93.94 108 ASP A O 1
ATOM 899 N N . ASP A 1 109 ? -12.973 6.070 16.340 1.00 91.00 109 ASP A N 1
ATOM 900 C CA . ASP A 1 109 ? -12.957 7.175 17.301 1.00 91.00 109 ASP A CA 1
ATOM 901 C C . ASP A 1 109 ? -13.206 6.645 18.731 1.00 91.00 109 ASP A C 1
ATOM 903 O O . ASP A 1 109 ? -12.585 7.103 19.687 1.00 91.00 109 ASP A O 1
ATOM 907 N N . ALA A 1 110 ? -14.084 5.651 18.909 1.00 91.19 110 ALA A N 1
ATOM 908 C CA . ALA A 1 110 ? -14.316 5.022 20.213 1.00 91.19 110 ALA A CA 1
ATOM 909 C C . ALA A 1 110 ? -13.125 4.164 20.684 1.00 91.19 110 ALA A C 1
ATOM 911 O O . ALA A 1 110 ? -12.777 4.201 21.867 1.00 91.19 110 ALA A O 1
ATOM 912 N N . ILE A 1 111 ? -12.476 3.435 19.768 1.00 92.44 111 ILE A N 1
ATOM 913 C CA . ILE A 1 111 ? -11.241 2.684 20.035 1.00 92.44 111 ILE A CA 1
ATOM 914 C C . ILE A 1 111 ? -10.136 3.643 20.479 1.00 92.44 111 ILE A C 1
ATOM 916 O O . ILE A 1 111 ? -9.496 3.391 21.498 1.00 92.44 111 ILE A O 1
ATOM 920 N N . LEU A 1 112 ? -9.934 4.748 19.755 1.00 91.88 112 LEU A N 1
ATOM 921 C CA . LEU A 1 112 ? -8.913 5.744 20.079 1.00 91.88 112 LEU A CA 1
ATOM 922 C C . LEU A 1 112 ? -9.112 6.307 21.490 1.00 91.88 112 LEU A C 1
ATOM 924 O O . LEU A 1 112 ? -8.191 6.239 22.306 1.00 91.88 112 LEU A O 1
ATOM 928 N N . LYS A 1 113 ? -10.334 6.753 21.807 1.00 89.12 113 LYS A N 1
ATOM 929 C CA . LYS A 1 113 ? -10.702 7.240 23.147 1.00 89.12 113 LYS A CA 1
ATOM 930 C C . LYS A 1 113 ? -10.382 6.227 24.232 1.00 89.12 113 LYS A C 1
ATOM 932 O O . LYS A 1 113 ? -9.822 6.575 25.270 1.00 89.12 113 LYS A O 1
ATOM 937 N N . TYR A 1 114 ? -10.736 4.965 24.001 1.00 90.81 114 TYR A N 1
ATOM 938 C CA . TYR A 1 114 ? -10.506 3.897 24.967 1.00 90.81 114 TYR A CA 1
ATOM 939 C C . TYR A 1 114 ? -9.016 3.612 25.177 1.00 90.81 114 TYR A C 1
ATOM 941 O O . TYR A 1 114 ? -8.564 3.529 26.320 1.00 90.81 114 TYR A O 1
ATOM 949 N N . LEU A 1 115 ? -8.238 3.532 24.095 1.00 91.50 115 LEU A N 1
ATOM 950 C CA . LEU A 1 115 ? -6.789 3.339 24.156 1.00 91.50 115 LEU A CA 1
ATOM 951 C C . LEU A 1 115 ? -6.107 4.486 24.907 1.00 91.50 115 LEU A C 1
ATOM 953 O O . LEU A 1 115 ? -5.337 4.244 25.833 1.00 91.50 115 LEU A O 1
ATOM 957 N N . LEU A 1 116 ? -6.421 5.736 24.559 1.00 90.38 116 LEU A N 1
ATOM 958 C CA . LEU A 1 116 ? -5.847 6.908 25.219 1.00 90.38 116 LEU A CA 1
ATOM 959 C C . LEU A 1 116 ? -6.312 7.043 26.671 1.00 90.38 116 LEU A C 1
ATOM 961 O O . LEU A 1 116 ? -5.590 7.602 27.492 1.00 90.38 116 LEU A O 1
ATOM 965 N N . HIS A 1 117 ? -7.485 6.530 27.029 1.00 88.62 117 HIS A N 1
ATOM 966 C CA . HIS A 1 117 ? -7.914 6.487 28.422 1.00 88.62 117 HIS A CA 1
ATOM 967 C C . HIS A 1 117 ? -7.122 5.450 29.234 1.00 88.62 117 HIS A C 1
ATOM 969 O O . HIS A 1 117 ? -6.677 5.755 30.340 1.00 88.62 117 HIS A O 1
ATOM 975 N N . LYS A 1 118 ? -6.923 4.243 28.686 1.00 90.88 118 LYS A N 1
ATOM 976 C CA . LYS A 1 118 ? -6.293 3.117 29.393 1.00 90.88 118 LYS A CA 1
ATOM 977 C C . LYS A 1 118 ? -4.757 3.182 29.418 1.00 90.88 118 LYS A C 1
ATOM 979 O O . LYS A 1 118 ? -4.144 2.695 30.365 1.00 90.88 118 LYS A O 1
ATOM 984 N N . ALA A 1 119 ? -4.138 3.794 28.412 1.00 92.50 119 ALA A N 1
ATOM 985 C CA . ALA A 1 119 ? -2.687 3.877 28.279 1.00 92.50 119 ALA A CA 1
ATOM 986 C C . ALA A 1 119 ? -2.015 4.718 29.381 1.00 92.50 119 ALA A C 1
ATOM 988 O O . ALA A 1 119 ? -2.506 5.777 29.786 1.00 92.50 119 ALA A O 1
ATOM 989 N N . SER A 1 120 ? -0.823 4.293 29.806 1.00 93.06 120 SER A N 1
ATOM 990 C CA . SER A 1 120 ? 0.096 5.114 30.599 1.00 93.06 120 SER A CA 1
ATOM 991 C C . SER A 1 120 ? 0.600 6.325 29.799 1.00 93.06 120 SER A C 1
ATOM 993 O O . SER A 1 120 ? 0.450 6.387 28.580 1.00 93.06 120 SER A O 1
ATOM 995 N N . HIS A 1 121 ? 1.238 7.293 30.463 1.00 90.38 121 HIS A N 1
ATOM 996 C CA . HIS A 1 121 ? 1.841 8.438 29.768 1.00 90.38 121 HIS A CA 1
ATOM 997 C C . HIS A 1 121 ? 2.848 8.002 28.689 1.00 90.38 121 HIS A C 1
ATOM 999 O O . HIS A 1 121 ? 2.764 8.451 27.552 1.00 90.38 121 HIS A O 1
ATOM 1005 N N . GLU A 1 122 ? 3.747 7.074 29.027 1.00 93.88 122 GLU A N 1
ATOM 1006 C CA . GLU A 1 122 ? 4.750 6.533 28.100 1.00 93.88 122 GLU A CA 1
ATOM 1007 C C . GLU A 1 122 ? 4.096 5.790 26.922 1.00 93.88 122 GLU A C 1
ATOM 1009 O O . GLU A 1 122 ? 4.488 5.963 25.769 1.00 93.88 122 GLU A O 1
ATOM 1014 N N . GLN A 1 123 ? 3.043 5.006 27.185 1.00 95.00 123 GLN A N 1
ATOM 1015 C CA . GLN A 1 123 ? 2.300 4.312 26.130 1.00 95.00 123 GLN A CA 1
ATOM 1016 C C . GLN A 1 123 ? 1.586 5.287 25.187 1.00 95.00 123 GLN A C 1
ATOM 1018 O O . GLN A 1 123 ? 1.543 5.027 23.988 1.00 95.00 123 GLN A O 1
ATOM 1023 N N . LYS A 1 124 ? 1.060 6.415 25.688 1.00 92.75 124 LYS A N 1
ATOM 1024 C CA . LYS A 1 124 ? 0.442 7.459 24.849 1.00 92.75 124 LYS A CA 1
ATOM 1025 C C . LYS A 1 124 ? 1.452 8.109 23.913 1.00 92.75 124 LYS A C 1
ATOM 1027 O O . LYS A 1 124 ? 1.154 8.275 22.733 1.00 92.75 124 LYS A O 1
ATOM 1032 N N . GLU A 1 125 ? 2.636 8.453 24.421 1.00 92.31 125 GLU A N 1
ATOM 1033 C CA . GLU A 1 125 ? 3.713 9.027 23.604 1.00 92.31 125 GLU A CA 1
ATOM 1034 C C . GLU A 1 125 ? 4.132 8.052 22.499 1.00 92.31 125 GLU A C 1
ATOM 1036 O O . GLU A 1 125 ? 4.118 8.409 21.319 1.00 92.31 125 GLU A O 1
ATOM 1041 N N . LYS A 1 126 ? 4.389 6.789 22.864 1.00 95.12 126 LYS A N 1
ATOM 1042 C CA . LYS A 1 126 ? 4.750 5.731 21.910 1.00 95.12 126 LYS A CA 1
ATOM 1043 C C . LYS A 1 126 ? 3.643 5.468 20.884 1.00 95.12 126 LYS A C 1
ATOM 1045 O O . LYS A 1 126 ? 3.926 5.286 19.701 1.00 95.12 126 LYS A O 1
ATOM 1050 N N . PHE A 1 127 ? 2.381 5.459 21.315 1.00 94.88 127 PHE A N 1
ATOM 1051 C CA . PHE A 1 127 ? 1.233 5.278 20.428 1.00 94.88 127 PHE A CA 1
ATOM 1052 C C . PHE A 1 127 ? 1.124 6.422 19.424 1.00 94.88 127 PHE A C 1
ATOM 1054 O O . PHE A 1 127 ? 0.977 6.165 18.232 1.00 94.88 127 PHE A O 1
ATOM 1061 N N . SER A 1 128 ? 1.256 7.669 19.881 1.00 92.38 128 SER A N 1
ATOM 1062 C CA . SER A 1 128 ? 1.219 8.848 19.012 1.00 92.38 128 SER A CA 1
ATOM 1063 C C . SER A 1 128 ? 2.331 8.816 17.959 1.00 92.38 128 SER A C 1
ATOM 1065 O O . SER A 1 128 ? 2.073 9.041 16.773 1.00 92.38 128 SER A O 1
ATOM 1067 N N . GLU A 1 129 ? 3.553 8.453 18.363 1.00 92.88 129 GLU A N 1
ATOM 1068 C CA . GLU A 1 129 ? 4.692 8.300 17.455 1.00 92.88 129 GLU A CA 1
ATOM 1069 C C . GLU A 1 129 ? 4.425 7.231 16.383 1.00 92.88 129 GLU A C 1
ATOM 1071 O O . GLU A 1 129 ? 4.558 7.506 15.186 1.00 92.88 129 GLU A O 1
ATOM 1076 N N . LEU A 1 130 ? 4.012 6.025 16.792 1.00 94.50 130 LEU A N 1
ATOM 1077 C CA . LEU A 1 130 ? 3.744 4.914 15.874 1.00 94.50 130 LEU A CA 1
ATOM 1078 C C . LEU A 1 130 ? 2.555 5.194 14.951 1.00 94.50 130 LEU A C 1
ATOM 1080 O O . LEU A 1 130 ? 2.642 4.931 13.752 1.00 94.50 130 LEU A O 1
ATOM 1084 N N . ALA A 1 131 ? 1.465 5.756 15.475 1.00 94.12 131 ALA A N 1
ATOM 1085 C CA . ALA A 1 131 ? 0.274 6.085 14.698 1.00 94.12 131 ALA A CA 1
ATOM 1086 C C . ALA A 1 131 ? 0.557 7.176 13.657 1.00 94.12 131 ALA A C 1
ATOM 1088 O O . ALA A 1 131 ? 0.164 7.040 12.495 1.00 94.12 131 ALA A O 1
ATOM 1089 N N . THR A 1 132 ? 1.302 8.219 14.035 1.00 91.56 132 THR A N 1
ATOM 1090 C CA . THR A 1 132 ? 1.735 9.277 13.109 1.00 91.56 132 THR A CA 1
ATOM 1091 C C . THR A 1 132 ? 2.633 8.707 12.017 1.00 91.56 132 THR A C 1
ATOM 1093 O O . THR A 1 132 ? 2.405 8.940 10.828 1.00 91.56 132 THR A O 1
ATOM 1096 N N . ARG A 1 133 ? 3.625 7.899 12.406 1.00 92.12 133 ARG A N 1
ATOM 1097 C CA . ARG A 1 133 ? 4.552 7.244 11.481 1.00 92.12 133 ARG A CA 1
ATOM 1098 C C . ARG A 1 133 ? 3.828 6.334 10.492 1.00 92.12 133 ARG A C 1
ATOM 1100 O O . ARG A 1 133 ? 4.089 6.402 9.290 1.00 92.12 133 ARG A O 1
ATOM 1107 N N . PHE A 1 134 ? 2.920 5.494 10.982 1.00 94.00 134 PHE A N 1
ATOM 1108 C CA . PHE A 1 134 ? 2.144 4.591 10.142 1.00 94.00 134 PHE A CA 1
ATOM 1109 C C . PHE A 1 134 ? 1.230 5.366 9.186 1.00 94.00 134 PHE A C 1
ATOM 1111 O O . PHE A 1 134 ? 1.224 5.073 7.997 1.00 94.00 134 PHE A O 1
ATOM 1118 N N . THR A 1 135 ? 0.550 6.413 9.664 1.00 91.62 135 THR A N 1
ATOM 1119 C CA . THR A 1 135 ? -0.312 7.264 8.825 1.00 91.62 135 THR A CA 1
ATOM 1120 C C . THR A 1 135 ? 0.467 7.957 7.707 1.00 91.62 135 THR A C 1
ATOM 1122 O O . THR A 1 135 ? -0.019 8.049 6.582 1.00 91.62 135 THR A O 1
ATOM 1125 N N . GLN A 1 136 ? 1.680 8.440 7.988 1.00 89.31 136 GLN A N 1
ATOM 1126 C CA . GLN A 1 136 ? 2.543 9.008 6.951 1.00 89.31 136 GLN A CA 1
ATOM 1127 C C . GLN A 1 136 ? 2.964 7.938 5.934 1.00 89.31 136 GLN A C 1
ATOM 1129 O O . GLN A 1 136 ? 2.840 8.141 4.732 1.00 89.31 136 GLN A O 1
ATOM 1134 N N . THR A 1 137 ? 3.376 6.766 6.419 1.00 91.94 137 THR A N 1
ATOM 1135 C CA . THR A 1 137 ? 3.780 5.636 5.568 1.00 91.94 137 THR A CA 1
ATOM 1136 C C . THR A 1 137 ? 2.633 5.156 4.668 1.00 91.94 137 THR A C 1
ATOM 1138 O O . THR A 1 137 ? 2.865 4.830 3.509 1.00 91.94 137 THR A O 1
ATOM 1141 N N . ASP A 1 138 ? 1.400 5.128 5.179 1.00 92.88 138 ASP A N 1
ATOM 1142 C CA . ASP A 1 138 ? 0.182 4.780 4.436 1.00 92.88 138 ASP A CA 1
ATOM 1143 C C . ASP A 1 138 ? -0.090 5.734 3.275 1.00 92.88 138 ASP A C 1
ATOM 1145 O O . ASP A 1 138 ? -0.344 5.282 2.161 1.00 92.88 138 ASP A O 1
ATOM 1149 N N . LYS A 1 139 ? 0.080 7.041 3.496 1.00 90.19 139 LYS A N 1
ATOM 1150 C CA . LYS A 1 139 ? -0.040 8.051 2.434 1.00 90.19 139 LYS A CA 1
ATOM 1151 C C . LYS A 1 139 ? 1.035 7.899 1.360 1.00 90.19 139 LYS A C 1
ATOM 1153 O O . LYS A 1 139 ? 0.737 8.042 0.177 1.00 90.19 139 LYS A O 1
ATOM 1158 N N . ASP A 1 140 ? 2.265 7.604 1.770 1.00 91.50 140 ASP A N 1
ATOM 1159 C CA . ASP A 1 140 ? 3.408 7.510 0.856 1.00 91.50 140 ASP A CA 1
ATOM 1160 C C . ASP A 1 140 ? 3.441 6.170 0.094 1.00 91.50 140 ASP A C 1
ATOM 1162 O O . ASP A 1 140 ? 4.080 6.060 -0.956 1.00 91.50 140 ASP A O 1
ATOM 1166 N N . PHE A 1 141 ? 2.750 5.136 0.593 1.00 93.12 141 PHE A N 1
ATOM 1167 C CA . PHE A 1 141 ? 2.768 3.791 0.014 1.00 93.12 141 PHE A CA 1
ATOM 1168 C C . PHE A 1 141 ? 2.345 3.787 -1.458 1.00 93.12 141 PHE A C 1
ATOM 1170 O O . PHE A 1 141 ? 3.047 3.216 -2.298 1.00 93.12 141 PHE A O 1
ATOM 1177 N N . ASP A 1 142 ? 1.232 4.450 -1.779 1.00 91.62 142 ASP A N 1
ATOM 1178 C CA . ASP A 1 142 ? 0.710 4.517 -3.145 1.00 91.62 142 ASP A CA 1
ATOM 1179 C C . ASP A 1 142 ? 1.678 5.235 -4.089 1.00 91.62 142 ASP A C 1
ATOM 1181 O O . ASP A 1 142 ? 1.815 4.849 -5.249 1.00 91.62 142 ASP A O 1
ATOM 1185 N N . GLU A 1 143 ? 2.395 6.252 -3.610 1.00 93.38 143 GLU A N 1
ATOM 1186 C CA . GLU A 1 143 ? 3.375 6.975 -4.419 1.00 93.38 143 GLU A CA 1
ATOM 1187 C C . GLU A 1 143 ? 4.536 6.063 -4.842 1.00 93.38 143 GLU A C 1
ATOM 1189 O O . GLU A 1 143 ? 4.882 5.998 -6.027 1.00 93.38 143 GLU A O 1
ATOM 1194 N N . TYR A 1 144 ? 5.103 5.311 -3.897 1.00 94.88 144 TYR A N 1
ATOM 1195 C CA . TYR A 1 144 ? 6.169 4.351 -4.186 1.00 94.88 144 TYR A CA 1
ATOM 1196 C C . TYR A 1 144 ? 5.670 3.172 -5.029 1.00 94.88 144 TYR A C 1
ATOM 1198 O O . TYR A 1 144 ? 6.324 2.756 -5.991 1.00 94.88 144 TYR A O 1
ATOM 1206 N N . TYR A 1 145 ? 4.468 2.674 -4.739 1.00 94.38 145 TYR A N 1
ATOM 1207 C CA . TYR A 1 145 ? 3.847 1.616 -5.528 1.00 94.38 145 TYR A CA 1
ATOM 1208 C C . TYR A 1 145 ? 3.634 2.035 -6.982 1.00 94.38 145 TYR A C 1
ATOM 1210 O O . TYR A 1 145 ? 3.996 1.299 -7.903 1.00 94.38 145 TYR A O 1
ATOM 1218 N N . ASN A 1 146 ? 3.109 3.238 -7.205 1.00 95.06 146 ASN A N 1
ATOM 1219 C CA . ASN A 1 146 ? 2.875 3.763 -8.543 1.00 95.06 146 ASN A CA 1
ATOM 1220 C C . ASN A 1 146 ? 4.188 3.985 -9.299 1.00 95.06 146 ASN A C 1
ATOM 1222 O O . ASN A 1 146 ? 4.274 3.612 -10.466 1.00 95.06 146 ASN A O 1
ATOM 1226 N N . ALA A 1 147 ? 5.240 4.485 -8.640 1.00 96.12 147 ALA A N 1
ATOM 1227 C CA . ALA A 1 147 ? 6.560 4.615 -9.260 1.00 96.12 147 ALA A CA 1
ATOM 1228 C C . ALA A 1 147 ? 7.087 3.271 -9.795 1.00 96.12 147 ALA A C 1
ATOM 1230 O O . ALA A 1 147 ? 7.632 3.206 -10.900 1.00 96.12 147 ALA A O 1
ATOM 1231 N N . PHE A 1 148 ? 6.883 2.190 -9.040 1.00 96.12 148 PHE A N 1
ATOM 1232 C CA . PHE A 1 148 ? 7.219 0.841 -9.485 1.00 96.12 148 PHE A CA 1
ATOM 1233 C C . PHE A 1 148 ? 6.364 0.397 -10.681 1.00 96.12 148 PHE A C 1
ATOM 1235 O O . PHE A 1 148 ? 6.904 -0.039 -11.701 1.00 96.12 148 PHE A O 1
ATOM 1242 N N . GLN A 1 149 ? 5.037 0.538 -10.585 1.00 95.88 149 GLN A N 1
ATOM 1243 C CA . GLN A 1 149 ? 4.107 0.141 -11.651 1.00 95.88 149 GLN A CA 1
ATOM 1244 C C . GLN A 1 149 ? 4.334 0.914 -12.956 1.00 95.88 149 GLN A C 1
ATOM 1246 O O . GLN A 1 149 ? 4.164 0.360 -14.040 1.00 95.88 149 GLN A O 1
ATOM 1251 N N . GLU A 1 150 ? 4.745 2.178 -12.870 1.00 96.88 150 GLU A N 1
ATOM 1252 C CA . GLU A 1 150 ? 5.079 2.997 -14.032 1.00 96.88 150 GLU A CA 1
ATOM 1253 C C . GLU A 1 150 ? 6.398 2.582 -14.688 1.00 96.88 150 GLU A C 1
ATOM 1255 O O . GLU A 1 150 ? 6.519 2.661 -15.912 1.00 96.88 150 GLU A O 1
ATOM 1260 N N . PHE A 1 151 ? 7.393 2.149 -13.908 1.00 97.75 151 PHE A N 1
ATOM 1261 C CA . PHE A 1 151 ? 8.719 1.831 -14.434 1.00 97.75 151 PHE A CA 1
ATOM 1262 C C . PHE A 1 151 ? 8.811 0.428 -15.048 1.00 97.75 151 PHE A C 1
ATOM 1264 O O . PHE A 1 151 ? 9.351 0.286 -16.147 1.00 97.75 151 PHE A O 1
ATOM 1271 N N . VAL A 1 152 ? 8.249 -0.597 -14.398 1.00 96.00 152 VAL A N 1
ATOM 1272 C CA . VAL A 1 152 ? 8.362 -2.004 -14.839 1.00 96.00 152 VAL A CA 1
ATOM 1273 C C . VAL A 1 152 ? 7.995 -2.241 -16.313 1.00 96.00 152 VAL A C 1
ATOM 1275 O O . VAL A 1 152 ? 8.727 -2.954 -17.005 1.00 96.00 152 VAL A O 1
ATOM 1278 N N . PRO A 1 153 ? 6.935 -1.634 -16.879 1.00 96.88 153 PRO A N 1
ATOM 1279 C CA . PRO A 1 153 ? 6.614 -1.808 -18.293 1.00 96.88 153 PRO A CA 1
ATOM 1280 C C . PRO A 1 153 ? 7.760 -1.452 -19.250 1.00 96.88 153 PRO A C 1
ATOM 1282 O O . PRO A 1 153 ? 7.855 -2.043 -20.328 1.00 96.88 153 PRO A O 1
ATOM 1285 N N . TYR A 1 154 ? 8.645 -0.524 -18.867 1.00 97.00 154 TYR A N 1
ATOM 1286 C CA . TYR A 1 154 ? 9.773 -0.093 -19.693 1.00 97.00 154 TYR A CA 1
ATOM 1287 C C . TYR A 1 154 ? 10.922 -1.098 -19.742 1.00 97.00 154 TYR A C 1
ATOM 1289 O O . TYR A 1 154 ? 11.758 -0.972 -20.633 1.00 97.00 154 TYR A O 1
ATOM 1297 N N . ILE A 1 155 ? 10.961 -2.094 -18.854 1.00 95.75 155 ILE A N 1
ATOM 1298 C CA . ILE A 1 155 ? 12.013 -3.124 -18.834 1.00 95.75 155 ILE A CA 1
ATOM 1299 C C . ILE A 1 155 ? 11.560 -4.442 -19.481 1.00 95.75 155 ILE A C 1
ATOM 1301 O O . ILE A 1 155 ? 12.388 -5.265 -19.860 1.00 95.75 155 ILE A O 1
ATOM 1305 N N . ASN A 1 156 ? 10.253 -4.617 -19.719 1.00 94.44 156 ASN A N 1
ATOM 1306 C CA . ASN A 1 156 ? 9.668 -5.846 -20.275 1.00 94.44 156 ASN A CA 1
ATOM 1307 C C . ASN A 1 156 ? 10.285 -6.293 -21.610 1.00 94.44 156 ASN A C 1
ATOM 1309 O O . ASN A 1 156 ? 10.266 -7.478 -21.928 1.00 94.44 156 ASN A O 1
ATOM 1313 N N . PHE A 1 157 ? 10.830 -5.371 -22.408 1.00 95.56 157 PHE A N 1
ATOM 1314 C CA . PHE A 1 157 ? 11.468 -5.713 -23.682 1.00 95.56 157 PHE A CA 1
ATOM 1315 C C . PHE A 1 157 ? 12.719 -6.590 -23.508 1.00 95.56 157 PHE A C 1
ATOM 1317 O O . PHE A 1 157 ? 13.082 -7.295 -24.444 1.00 95.56 157 PHE A O 1
ATOM 1324 N N . MET A 1 158 ? 13.371 -6.564 -22.338 1.00 94.38 158 MET A N 1
ATOM 1325 C CA . MET A 1 158 ? 14.576 -7.354 -22.053 1.00 94.38 158 MET A CA 1
ATOM 1326 C C . MET A 1 158 ? 14.297 -8.861 -21.987 1.00 94.38 158 MET A C 1
ATOM 1328 O O . MET A 1 158 ? 15.195 -9.660 -22.226 1.00 94.38 158 MET A O 1
ATOM 1332 N N . SER A 1 159 ? 13.048 -9.262 -21.727 1.00 90.94 159 SER A N 1
ATOM 1333 C CA . SER A 1 159 ? 12.620 -10.669 -21.732 1.00 90.94 159 SER A CA 1
ATOM 1334 C C . SER A 1 159 ? 11.997 -11.111 -23.063 1.00 90.94 159 SER A C 1
ATOM 1336 O O . SER A 1 159 ? 11.532 -12.245 -23.195 1.00 90.94 159 SER A O 1
ATOM 1338 N N . GLN A 1 160 ? 11.976 -10.232 -24.070 1.00 93.00 160 GLN A N 1
ATOM 1339 C CA . GLN A 1 160 ? 11.342 -10.481 -25.362 1.00 93.00 160 GLN A CA 1
ATOM 1340 C C . GLN A 1 160 ? 12.372 -10.708 -26.466 1.00 93.00 160 GLN A C 1
ATOM 1342 O O . GLN A 1 160 ? 13.448 -10.117 -26.497 1.00 93.00 160 GLN A O 1
ATOM 1347 N N . ARG A 1 161 ? 12.003 -11.532 -27.451 1.00 93.19 161 ARG A N 1
ATOM 1348 C CA . ARG A 1 161 ? 12.786 -11.676 -28.678 1.00 93.19 161 ARG A CA 1
ATOM 1349 C C . ARG A 1 161 ? 12.430 -10.548 -29.646 1.00 93.19 161 ARG A C 1
ATOM 1351 O O . ARG A 1 161 ? 11.390 -10.606 -30.297 1.00 93.19 161 ARG A O 1
ATOM 1358 N N . LEU A 1 162 ? 13.305 -9.553 -29.743 1.00 95.00 162 LEU A N 1
ATOM 1359 C CA . LEU A 1 162 ? 13.140 -8.359 -30.575 1.00 95.00 162 LEU A CA 1
ATOM 1360 C C . LEU A 1 162 ? 14.348 -8.173 -31.504 1.00 95.00 162 LEU A C 1
ATOM 1362 O O . LEU A 1 162 ? 15.413 -8.746 -31.275 1.00 95.00 162 LEU A O 1
ATOM 1366 N N . ASP A 1 163 ? 14.183 -7.387 -32.565 1.00 96.31 163 ASP A N 1
ATOM 1367 C CA . ASP A 1 163 ? 15.301 -6.949 -33.401 1.00 96.31 163 ASP A CA 1
ATOM 1368 C C . ASP A 1 163 ? 16.148 -5.876 -32.688 1.00 96.31 163 ASP A C 1
ATOM 1370 O O . ASP A 1 163 ? 15.677 -5.178 -31.785 1.00 96.31 163 ASP A O 1
ATOM 1374 N N . PHE A 1 164 ? 17.414 -5.737 -33.093 1.00 95.75 164 PHE A N 1
ATOM 1375 C CA . PHE A 1 164 ? 18.364 -4.847 -32.420 1.00 95.75 164 PHE A CA 1
ATOM 1376 C C . PHE A 1 164 ? 17.952 -3.370 -32.466 1.00 95.75 164 PHE A C 1
ATOM 1378 O O . PHE A 1 164 ? 18.183 -2.649 -31.495 1.00 95.75 164 PHE A O 1
ATOM 1385 N N . GLU A 1 165 ? 17.306 -2.910 -33.542 1.00 94.94 165 GLU A N 1
ATOM 1386 C CA . GLU A 1 165 ? 16.846 -1.520 -33.647 1.00 94.94 165 GLU A CA 1
ATOM 1387 C C . GLU A 1 165 ? 15.735 -1.234 -32.630 1.00 94.94 165 GLU A C 1
ATOM 1389 O O . GLU A 1 165 ? 15.764 -0.217 -31.927 1.00 94.94 165 GLU A O 1
ATOM 1394 N N . THR A 1 166 ? 14.790 -2.165 -32.490 1.00 96.38 166 THR A N 1
ATOM 1395 C CA . THR A 1 166 ? 13.721 -2.087 -31.494 1.00 96.38 166 THR A CA 1
ATOM 1396 C C . THR A 1 166 ? 14.279 -2.103 -30.071 1.00 96.38 166 THR A C 1
ATOM 1398 O O . THR A 1 166 ? 13.846 -1.292 -29.248 1.00 96.38 166 THR A O 1
ATOM 1401 N N . ILE A 1 167 ? 15.260 -2.965 -29.780 1.00 96.75 167 ILE A N 1
ATOM 1402 C CA . ILE A 1 167 ? 15.926 -3.030 -28.468 1.00 96.75 167 ILE A CA 1
ATOM 1403 C C . ILE A 1 167 ? 16.592 -1.690 -28.137 1.00 96.75 167 ILE A C 1
ATOM 1405 O O . ILE A 1 167 ? 16.339 -1.125 -27.073 1.00 96.75 167 ILE A O 1
ATOM 1409 N N . MET A 1 168 ? 17.380 -1.139 -29.064 1.00 94.50 168 MET A N 1
ATOM 1410 C CA . MET A 1 168 ? 18.065 0.144 -28.877 1.00 94.50 168 MET A CA 1
ATOM 1411 C C . MET A 1 168 ? 17.082 1.295 -28.638 1.00 94.50 168 MET A C 1
ATOM 1413 O O . MET A 1 168 ? 17.291 2.122 -27.746 1.00 94.50 168 MET A O 1
ATOM 1417 N N . ARG A 1 169 ? 15.975 1.341 -29.391 1.00 95.44 169 ARG A N 1
ATOM 1418 C CA . ARG A 1 169 ? 14.922 2.348 -29.200 1.00 95.44 169 ARG A CA 1
ATOM 1419 C C . ARG A 1 169 ? 14.284 2.239 -27.814 1.00 95.44 169 ARG A C 1
ATOM 1421 O O . ARG A 1 169 ? 14.139 3.258 -27.140 1.00 95.44 169 ARG A O 1
ATOM 1428 N N . ASN A 1 170 ? 13.923 1.030 -27.386 1.00 96.69 170 ASN A N 1
ATOM 1429 C CA . ASN A 1 170 ? 13.306 0.809 -26.078 1.00 96.69 170 ASN A CA 1
ATOM 1430 C C . ASN A 1 170 ? 14.276 1.145 -24.938 1.00 96.69 170 ASN A C 1
ATOM 1432 O O . ASN A 1 170 ? 13.888 1.852 -24.010 1.00 96.69 170 ASN A O 1
ATOM 1436 N N . ARG A 1 171 ? 15.552 0.749 -25.052 1.00 94.94 171 ARG A N 1
ATOM 1437 C CA . ARG A 1 171 ? 16.612 1.097 -24.093 1.00 94.94 171 ARG A CA 1
ATOM 1438 C C . ARG A 1 171 ? 16.752 2.609 -23.931 1.00 94.94 171 ARG A C 1
ATOM 1440 O O . ARG A 1 171 ? 16.807 3.099 -22.809 1.00 94.94 171 ARG A O 1
ATOM 1447 N N . ASN A 1 172 ? 16.756 3.365 -25.029 1.00 92.88 172 ASN A N 1
ATOM 1448 C CA . ASN A 1 172 ? 16.862 4.828 -24.975 1.00 92.88 172 ASN A CA 1
ATOM 1449 C C . ASN A 1 172 ? 15.682 5.483 -24.239 1.00 92.88 172 ASN A C 1
ATOM 1451 O O . ASN A 1 172 ? 15.883 6.429 -23.479 1.00 92.88 172 ASN A O 1
ATOM 1455 N N . ILE A 1 173 ? 14.463 4.970 -24.428 1.00 95.94 173 ILE A N 1
ATOM 1456 C CA . ILE A 1 173 ? 13.281 5.438 -23.690 1.00 95.94 173 ILE A CA 1
ATOM 1457 C C . ILE A 1 173 ? 13.409 5.068 -22.209 1.00 95.94 173 ILE A C 1
ATOM 1459 O O . ILE A 1 173 ? 13.241 5.927 -21.342 1.00 95.94 173 ILE A O 1
ATOM 1463 N N . MET A 1 174 ? 13.748 3.812 -21.922 1.00 96.00 174 MET A N 1
ATOM 1464 C CA . MET A 1 174 ? 13.860 3.279 -20.568 1.00 96.00 174 MET A CA 1
ATOM 1465 C C . MET A 1 174 ? 14.873 4.057 -19.723 1.00 96.00 174 MET A C 1
ATOM 1467 O O . MET A 1 174 ? 14.540 4.401 -18.600 1.00 96.00 174 MET A O 1
ATOM 1471 N N . VAL A 1 175 ? 16.038 4.446 -20.258 1.00 94.12 175 VAL A N 1
ATOM 1472 C CA . VAL A 1 175 ? 17.054 5.227 -19.512 1.00 94.12 175 VAL A CA 1
ATOM 1473 C C . VAL A 1 175 ? 16.486 6.530 -18.940 1.00 94.12 175 VAL A C 1
ATOM 1475 O O . VAL A 1 175 ? 16.831 6.941 -17.834 1.00 94.12 175 VAL A O 1
ATOM 1478 N N . SER A 1 176 ? 15.590 7.201 -19.670 1.00 94.56 176 SER A N 1
ATOM 1479 C CA . SER A 1 176 ? 14.950 8.424 -19.165 1.00 94.56 176 SER A CA 1
ATOM 1480 C C . SER A 1 176 ? 14.000 8.143 -17.996 1.00 94.56 176 SER A C 1
ATOM 1482 O O . SER A 1 176 ? 13.906 8.941 -17.065 1.00 94.56 176 SER A O 1
ATOM 1484 N N . LYS A 1 177 ? 13.330 6.989 -18.025 1.00 97.31 177 LYS A N 1
ATOM 1485 C CA . LYS A 1 177 ? 12.393 6.533 -16.994 1.00 97.31 177 LYS A CA 1
ATOM 1486 C C . LYS A 1 177 ? 13.114 5.968 -15.780 1.00 97.31 177 LYS A C 1
ATOM 1488 O O . LYS A 1 177 ? 12.716 6.250 -14.657 1.00 97.31 177 LYS A O 1
ATOM 1493 N N . GLU A 1 178 ? 14.224 5.283 -16.002 1.00 97.12 178 GLU A N 1
ATOM 1494 C CA . GLU A 1 178 ? 15.105 4.769 -14.964 1.00 97.12 178 GLU A CA 1
ATOM 1495 C C . GLU A 1 178 ? 15.631 5.896 -14.075 1.00 97.12 178 GLU A C 1
ATOM 1497 O O . GLU A 1 178 ? 15.612 5.762 -12.861 1.00 97.12 178 GLU A O 1
ATOM 1502 N N . LYS A 1 179 ? 16.010 7.048 -14.644 1.00 96.44 179 LYS A N 1
ATOM 1503 C CA . LYS A 1 179 ? 16.430 8.219 -13.851 1.00 96.44 179 LYS A CA 1
ATOM 1504 C C . LYS A 1 179 ? 15.341 8.709 -12.895 1.00 96.44 179 LYS A C 1
ATOM 1506 O O . LYS A 1 179 ? 15.635 9.078 -11.761 1.00 96.44 179 LYS A O 1
ATOM 1511 N N . ILE A 1 180 ? 14.086 8.710 -13.349 1.00 97.00 180 ILE A N 1
ATOM 1512 C CA . ILE A 1 180 ? 12.935 9.079 -12.514 1.00 97.00 180 ILE A CA 1
ATOM 1513 C C . ILE A 1 180 ? 12.749 8.034 -11.411 1.00 97.00 180 ILE A C 1
ATOM 1515 O O . ILE A 1 180 ? 12.601 8.395 -10.246 1.00 97.00 180 ILE A O 1
ATOM 1519 N N . PHE A 1 181 ? 12.820 6.748 -11.762 1.00 97.94 181 PHE A N 1
ATOM 1520 C CA . PHE A 1 181 ? 12.679 5.664 -10.797 1.00 97.94 181 PHE A CA 1
ATOM 1521 C C . PHE A 1 181 ? 13.816 5.650 -9.765 1.00 97.94 181 PHE A C 1
ATOM 1523 O O . PHE A 1 181 ? 13.546 5.562 -8.575 1.00 97.94 181 PHE A O 1
ATOM 1530 N N . LYS A 1 182 ? 15.077 5.846 -10.170 1.00 98.12 182 LYS A N 1
ATOM 1531 C CA . LYS A 1 182 ? 16.232 5.952 -9.262 1.00 98.12 182 LYS A CA 1
ATOM 1532 C C . LYS A 1 182 ? 16.052 7.057 -8.231 1.00 98.12 182 LYS A C 1
ATOM 1534 O O . LYS A 1 182 ? 16.296 6.815 -7.056 1.00 98.12 182 LYS A O 1
ATOM 1539 N N . LYS A 1 183 ? 15.521 8.218 -8.630 1.00 97.44 183 LYS A N 1
ATOM 1540 C CA . LYS A 1 183 ? 15.156 9.277 -7.678 1.00 97.44 183 LYS A CA 1
ATOM 1541 C C . LYS A 1 183 ? 14.138 8.779 -6.640 1.00 97.44 183 LYS A C 1
ATOM 1543 O O . LYS A 1 183 ? 14.304 9.047 -5.454 1.00 97.44 183 LYS A O 1
ATOM 1548 N N . LYS A 1 184 ? 13.130 8.010 -7.063 1.00 97.00 184 LYS A N 1
ATOM 1549 C CA . LYS A 1 184 ? 12.159 7.379 -6.152 1.00 97.00 184 LYS A CA 1
ATOM 1550 C C . LYS A 1 184 ? 12.778 6.322 -5.241 1.00 97.00 184 LYS A C 1
ATOM 1552 O O . LYS A 1 184 ? 12.383 6.238 -4.083 1.00 97.00 184 LYS A O 1
ATOM 1557 N N . VAL A 1 185 ? 13.775 5.570 -5.706 1.00 97.25 185 VAL A N 1
ATOM 1558 C CA . VAL A 1 185 ? 14.551 4.656 -4.850 1.00 97.25 185 VAL A CA 1
ATOM 1559 C C . VAL A 1 185 ? 15.357 5.434 -3.803 1.00 97.25 185 VAL A C 1
ATOM 1561 O O . VAL A 1 185 ? 15.351 5.059 -2.635 1.00 97.25 185 VAL A O 1
ATOM 1564 N N . THR A 1 186 ? 15.991 6.550 -4.174 1.00 97.12 186 THR A N 1
ATOM 1565 C CA . THR A 1 186 ? 16.699 7.426 -3.223 1.00 97.12 186 THR A CA 1
ATOM 1566 C C . THR A 1 186 ? 15.760 7.996 -2.155 1.00 97.12 186 THR A C 1
ATOM 1568 O O . THR A 1 186 ? 16.103 8.017 -0.972 1.00 97.12 186 THR A O 1
ATOM 1571 N N . GLU A 1 187 ? 14.566 8.438 -2.560 1.00 95.69 187 GLU A N 1
ATOM 1572 C CA . GLU A 1 187 ? 13.525 8.908 -1.641 1.00 95.69 187 GLU A CA 1
ATOM 1573 C C . GLU A 1 187 ? 13.072 7.780 -0.700 1.00 95.69 187 GLU A C 1
ATOM 1575 O O . GLU A 1 187 ? 13.015 7.993 0.509 1.00 95.69 187 GLU A O 1
ATOM 1580 N N . LEU A 1 188 ? 12.843 6.565 -1.219 1.00 94.75 188 LEU A N 1
ATOM 1581 C CA . LEU A 1 188 ? 12.495 5.391 -0.410 1.00 94.75 188 LEU A CA 1
ATOM 1582 C C . LEU A 1 188 ? 13.578 5.083 0.636 1.00 94.75 188 LEU A C 1
ATOM 1584 O O . LEU A 1 188 ? 13.252 4.877 1.805 1.00 94.75 188 LEU A O 1
ATOM 1588 N N . LEU A 1 189 ? 14.857 5.103 0.244 1.00 94.88 189 LEU A N 1
ATOM 1589 C CA . LEU A 1 189 ? 16.007 4.874 1.131 1.00 94.88 189 LEU A CA 1
ATOM 1590 C C . LEU A 1 189 ? 16.142 5.918 2.252 1.00 94.88 189 LEU A C 1
ATOM 1592 O O . LEU A 1 189 ? 16.834 5.666 3.234 1.00 94.88 189 LEU A O 1
ATOM 1596 N N . SER A 1 190 ? 15.484 7.072 2.120 1.00 93.12 190 SER A N 1
ATOM 1597 C CA . SER A 1 190 ? 15.465 8.138 3.132 1.00 93.12 190 SER A CA 1
ATOM 1598 C C . SER A 1 190 ? 14.143 8.210 3.908 1.00 93.12 190 SER A C 1
ATOM 1600 O O . SER A 1 190 ? 13.980 9.069 4.773 1.00 93.12 190 SER A O 1
ATOM 1602 N N . SER A 1 191 ? 13.184 7.342 3.584 1.00 92.12 191 SER A N 1
ATOM 1603 C CA . SER A 1 191 ? 11.838 7.336 4.158 1.00 92.12 191 SER A CA 1
ATOM 1604 C C . SER A 1 191 ? 11.735 6.430 5.388 1.00 92.12 191 SER A C 1
ATOM 1606 O O . SER A 1 191 ? 12.650 5.674 5.722 1.00 92.12 191 SER A O 1
ATOM 1608 N N . THR A 1 192 ? 10.568 6.429 6.033 1.00 89.81 192 THR A N 1
ATOM 1609 C CA . THR A 1 192 ? 10.249 5.484 7.112 1.00 89.81 192 THR A CA 1
ATOM 1610 C C . THR A 1 192 ? 10.374 4.021 6.672 1.00 89.81 192 THR A C 1
ATOM 1612 O O . THR A 1 192 ? 10.742 3.173 7.483 1.00 89.81 192 THR A O 1
ATOM 1615 N N . PHE A 1 193 ? 10.154 3.705 5.390 1.00 90.69 193 PHE A N 1
ATOM 1616 C CA . PHE A 1 193 ? 10.304 2.338 4.884 1.00 90.69 193 PHE A CA 1
ATOM 1617 C C . PHE A 1 193 ? 11.722 1.789 5.088 1.00 90.69 193 PHE A C 1
ATOM 1619 O O . PHE A 1 193 ? 11.875 0.596 5.361 1.00 90.69 193 PHE A O 1
ATOM 1626 N N . ALA A 1 194 ? 12.744 2.647 5.008 1.00 89.62 194 ALA A N 1
ATOM 1627 C CA . ALA A 1 194 ? 14.141 2.257 5.170 1.00 89.62 194 ALA A CA 1
ATOM 1628 C C . ALA A 1 194 ? 14.485 1.822 6.604 1.00 89.62 194 ALA A C 1
ATOM 1630 O O . ALA A 1 194 ? 15.382 1.004 6.784 1.00 89.62 194 ALA A O 1
ATOM 1631 N N . MET A 1 195 ? 13.742 2.290 7.619 1.00 87.81 195 MET A N 1
ATOM 1632 C CA . MET A 1 195 ? 13.960 1.907 9.026 1.00 87.81 195 MET A CA 1
ATOM 1633 C C . MET A 1 195 ? 13.761 0.406 9.278 1.00 87.81 195 MET A C 1
ATOM 1635 O O . MET A 1 195 ? 14.284 -0.137 10.245 1.00 87.81 195 MET A O 1
ATOM 1639 N N . TYR A 1 196 ? 13.000 -0.257 8.408 1.00 86.12 196 TYR A N 1
ATOM 1640 C CA . TYR A 1 196 ? 12.649 -1.675 8.512 1.00 86.12 196 TYR A CA 1
ATOM 1641 C C . TYR A 1 196 ? 13.335 -2.541 7.449 1.00 86.12 196 TYR A C 1
ATOM 1643 O O . TYR A 1 196 ? 13.041 -3.741 7.355 1.00 86.12 196 TYR A O 1
ATOM 1651 N N . MET A 1 197 ? 14.205 -1.918 6.650 1.00 89.06 197 MET A N 1
ATOM 1652 C CA . MET A 1 197 ? 14.993 -2.545 5.601 1.00 89.06 197 MET A CA 1
ATOM 1653 C C . MET A 1 197 ? 16.294 -3.088 6.194 1.00 89.06 197 MET A C 1
ATOM 1655 O O . MET A 1 197 ? 16.962 -2.397 6.963 1.00 89.06 197 MET A O 1
ATOM 1659 N N . GLU A 1 198 ? 16.662 -4.308 5.811 1.00 89.38 198 GLU A N 1
ATOM 1660 C CA . GLU A 1 198 ? 17.950 -4.892 6.187 1.00 89.38 198 GLU A CA 1
ATOM 1661 C C . GLU A 1 198 ? 19.101 -4.125 5.511 1.00 89.38 198 GLU A C 1
ATOM 1663 O O . GLU A 1 198 ? 18.941 -3.588 4.413 1.00 89.38 198 GLU A O 1
ATOM 1668 N N 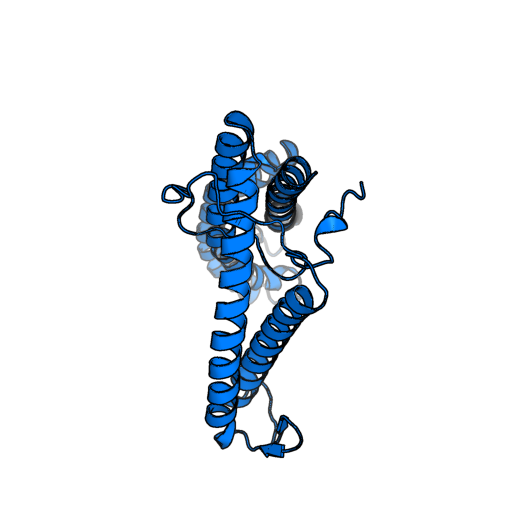. GLU A 1 199 ? 20.275 -4.084 6.144 1.00 91.19 199 GLU A N 1
ATOM 1669 C CA . GLU A 1 199 ? 21.439 -3.345 5.625 1.00 91.19 199 GLU A CA 1
ATOM 1670 C C . GLU A 1 199 ? 21.851 -3.825 4.222 1.00 91.19 199 GLU A C 1
ATOM 1672 O O . GLU A 1 199 ? 22.047 -3.007 3.326 1.00 91.19 199 GLU A O 1
ATOM 1677 N N . GLU A 1 200 ? 21.853 -5.142 3.988 1.00 91.56 200 GLU A N 1
ATOM 1678 C CA . GLU A 1 200 ? 22.142 -5.736 2.672 1.00 91.56 200 GLU A CA 1
ATOM 1679 C C . GLU A 1 200 ? 21.159 -5.256 1.586 1.00 91.56 200 GLU A C 1
ATOM 1681 O O . GLU A 1 200 ? 21.545 -4.992 0.446 1.00 91.56 200 GLU A O 1
ATOM 1686 N N . ASP A 1 201 ? 19.879 -5.103 1.932 1.00 92.56 201 ASP A N 1
ATOM 1687 C CA . ASP A 1 201 ? 18.856 -4.639 0.993 1.00 92.56 201 ASP A CA 1
ATOM 1688 C C . ASP A 1 201 ? 19.059 -3.151 0.658 1.00 92.56 201 ASP A C 1
ATOM 1690 O O . ASP A 1 201 ? 18.887 -2.746 -0.496 1.00 92.56 201 ASP A O 1
ATOM 1694 N N . GLN A 1 202 ? 19.496 -2.344 1.635 1.00 94.31 202 GLN A N 1
ATOM 1695 C CA . GLN A 1 202 ? 19.854 -0.942 1.404 1.00 94.31 202 GLN A CA 1
ATOM 1696 C C . GLN A 1 202 ? 21.058 -0.817 0.474 1.00 94.31 202 GLN A C 1
ATOM 1698 O O . GLN A 1 202 ? 21.046 0.031 -0.417 1.00 94.31 202 GLN A O 1
ATOM 1703 N N . GLU A 1 203 ? 22.087 -1.643 0.665 1.00 95.06 203 GLU A N 1
ATOM 1704 C CA . GLU A 1 203 ? 23.282 -1.640 -0.181 1.00 95.06 203 GLU A CA 1
ATOM 1705 C C . GLU A 1 203 ? 22.939 -1.950 -1.639 1.00 95.06 203 GLU A C 1
ATOM 1707 O O . GLU A 1 203 ? 23.369 -1.222 -2.531 1.00 95.06 203 GLU A O 1
ATOM 1712 N N . VAL A 1 204 ? 22.086 -2.947 -1.886 1.00 95.88 204 VAL A N 1
ATOM 1713 C CA . VAL A 1 204 ? 21.624 -3.299 -3.240 1.00 95.88 204 VAL A CA 1
ATOM 1714 C C . VAL A 1 204 ? 20.915 -2.128 -3.919 1.00 95.88 204 VAL A C 1
ATOM 1716 O O . VAL A 1 204 ? 21.149 -1.843 -5.094 1.00 95.88 204 VAL A O 1
ATOM 1719 N N . LEU A 1 205 ? 20.032 -1.438 -3.195 1.00 97.00 205 LEU A N 1
ATOM 1720 C CA . LEU A 1 205 ? 19.315 -0.289 -3.743 1.00 97.00 205 LEU A CA 1
ATOM 1721 C C . LEU A 1 205 ? 20.242 0.913 -3.971 1.00 97.00 205 LEU A C 1
ATOM 1723 O O . LEU A 1 205 ? 20.050 1.638 -4.947 1.00 97.00 205 LEU A O 1
ATOM 1727 N N . ARG A 1 206 ? 21.253 1.115 -3.116 1.00 96.69 206 ARG A N 1
ATOM 1728 C CA . ARG A 1 206 ? 22.277 2.158 -3.300 1.00 96.69 206 ARG A CA 1
ATOM 1729 C C . ARG A 1 206 ? 23.153 1.871 -4.516 1.00 96.69 206 ARG A C 1
ATOM 1731 O O . ARG A 1 206 ? 23.298 2.748 -5.358 1.00 96.69 206 ARG A O 1
ATOM 1738 N N . GLU A 1 207 ? 23.641 0.639 -4.658 1.00 96.06 207 GLU A N 1
ATOM 1739 C CA . GLU A 1 207 ? 24.405 0.197 -5.832 1.00 96.06 207 GLU A CA 1
ATOM 1740 C C . GLU A 1 207 ? 23.624 0.466 -7.123 1.00 96.06 207 GLU A C 1
ATOM 1742 O O . GLU A 1 207 ? 24.153 1.044 -8.073 1.00 96.06 207 GLU A O 1
ATOM 1747 N N . TYR A 1 208 ? 22.335 0.120 -7.136 1.00 97.38 208 TYR A N 1
ATOM 1748 C CA . TYR A 1 208 ? 21.466 0.393 -8.273 1.00 97.38 208 TYR A CA 1
ATOM 1749 C C . TYR A 1 208 ? 21.341 1.892 -8.582 1.00 97.38 208 TYR A C 1
ATOM 1751 O O . TYR A 1 208 ? 21.415 2.289 -9.747 1.00 97.38 208 TYR A O 1
ATOM 1759 N N . VAL A 1 209 ? 21.138 2.728 -7.561 1.00 97.06 209 VAL A N 1
A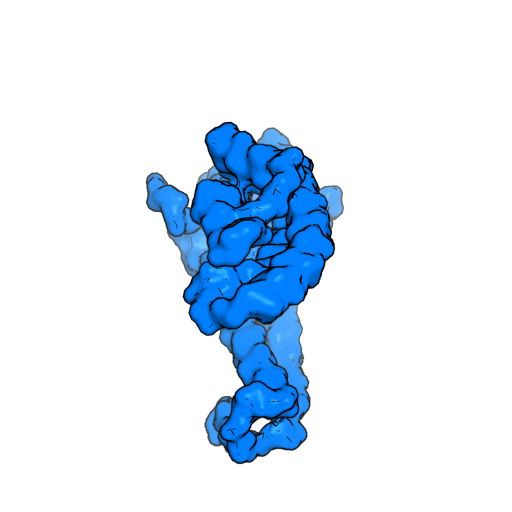TOM 1760 C CA . VAL A 1 209 ? 20.992 4.183 -7.720 1.00 97.06 209 VAL A CA 1
ATOM 1761 C C . VAL A 1 209 ? 22.272 4.823 -8.258 1.00 97.06 209 VAL A C 1
ATOM 1763 O O . VAL A 1 209 ? 22.181 5.665 -9.152 1.00 97.06 209 VAL A O 1
ATOM 1766 N N . ASP A 1 210 ? 23.433 4.403 -7.757 1.00 95.50 210 ASP A N 1
ATOM 1767 C CA . ASP A 1 210 ? 24.725 5.036 -8.038 1.00 95.50 210 ASP A CA 1
ATOM 1768 C C . ASP A 1 210 ? 25.356 4.583 -9.368 1.00 95.50 210 ASP A C 1
ATOM 1770 O O . ASP A 1 210 ? 26.224 5.268 -9.912 1.00 95.50 210 ASP A O 1
ATOM 1774 N N . ALA A 1 211 ? 24.930 3.442 -9.913 1.00 93.75 211 ALA A N 1
ATOM 1775 C CA . ALA A 1 211 ? 25.473 2.894 -11.152 1.00 93.75 211 ALA A CA 1
ATOM 1776 C C . ALA A 1 211 ? 24.878 3.537 -12.420 1.00 93.75 211 ALA A C 1
ATOM 1778 O O . ALA A 1 211 ? 23.694 3.860 -12.481 1.00 93.75 211 ALA A O 1
ATOM 1779 N N . ASP A 1 212 ? 25.668 3.625 -13.492 1.00 92.12 212 ASP A N 1
ATOM 1780 C CA . ASP A 1 212 ? 25.210 3.991 -14.840 1.00 92.12 212 ASP A CA 1
ATOM 1781 C C . ASP A 1 212 ? 25.216 2.751 -15.751 1.00 92.12 212 ASP A C 1
ATOM 1783 O O . ASP A 1 212 ? 26.214 2.439 -16.400 1.00 92.12 212 ASP A O 1
ATOM 1787 N N . PHE A 1 213 ? 24.095 2.028 -15.801 1.00 92.81 213 PHE A N 1
ATOM 1788 C CA . PHE A 1 213 ? 24.000 0.753 -16.515 1.00 92.81 213 PHE A CA 1
ATOM 1789 C C . PHE A 1 213 ? 23.891 0.895 -18.053 1.00 92.81 213 PHE A C 1
ATOM 1791 O O . PHE A 1 213 ? 23.149 1.709 -18.626 1.00 92.81 213 PHE A O 1
ATOM 1798 N N . ILE A 1 214 ? 24.603 0.019 -18.755 1.00 93.25 214 ILE A N 1
ATOM 1799 C CA . ILE A 1 214 ? 24.558 -0.262 -20.189 1.00 93.25 214 ILE A CA 1
ATOM 1800 C C . ILE A 1 214 ? 23.953 -1.662 -20.426 1.00 93.25 214 ILE A C 1
ATOM 1802 O O . ILE A 1 214 ? 24.622 -2.625 -20.798 1.00 93.25 214 ILE A O 1
ATOM 1806 N N . TYR A 1 215 ? 22.628 -1.754 -20.297 1.00 95.00 215 TYR A N 1
ATOM 1807 C CA . TYR A 1 215 ? 21.892 -3.022 -20.422 1.00 95.00 215 TYR A CA 1
ATOM 1808 C C . TYR A 1 215 ? 22.007 -3.732 -21.780 1.00 95.00 215 TYR A C 1
ATOM 1810 O O . TYR A 1 215 ? 21.752 -4.932 -21.870 1.00 95.00 215 TYR A O 1
ATOM 1818 N N . PHE A 1 216 ? 22.335 -3.008 -22.852 1.00 94.94 216 PHE A N 1
ATOM 1819 C CA . PHE A 1 216 ? 22.491 -3.576 -24.188 1.00 94.94 216 PHE A CA 1
ATOM 1820 C C . PHE A 1 216 ? 23.523 -2.786 -24.989 1.00 94.94 216 PHE A C 1
ATOM 1822 O O . PHE A 1 216 ? 23.385 -1.574 -25.164 1.00 94.94 216 PHE A O 1
ATOM 1829 N N . GLU A 1 217 ? 24.529 -3.483 -25.506 1.00 92.94 217 GLU A N 1
ATOM 1830 C CA . GLU A 1 217 ? 25.594 -2.922 -26.334 1.00 92.94 217 GLU A CA 1
ATOM 1831 C C . GLU A 1 217 ? 26.156 -4.011 -27.257 1.00 92.94 217 GLU A C 1
ATOM 1833 O O . GLU A 1 217 ? 26.042 -5.199 -26.967 1.00 92.94 217 GLU A O 1
ATOM 1838 N N . HIS A 1 218 ? 26.765 -3.636 -28.385 1.00 91.75 218 HIS A N 1
ATOM 1839 C CA . HIS A 1 218 ? 27.420 -4.590 -29.292 1.00 91.75 218 HIS A CA 1
ATOM 1840 C C . HIS A 1 218 ? 26.518 -5.773 -29.709 1.00 91.75 218 HIS A C 1
ATOM 1842 O O . HIS A 1 218 ? 26.980 -6.904 -29.861 1.00 91.75 218 HIS A O 1
ATOM 1848 N N . ASN A 1 219 ? 25.221 -5.505 -29.907 1.00 92.06 219 ASN A N 1
ATOM 1849 C CA . ASN A 1 219 ? 24.189 -6.495 -30.236 1.00 92.06 219 ASN A CA 1
ATOM 1850 C C . ASN A 1 219 ? 24.004 -7.607 -29.185 1.00 92.06 219 ASN A C 1
ATOM 1852 O O . ASN A 1 219 ? 23.557 -8.708 -29.517 1.00 92.06 219 ASN A O 1
ATOM 1856 N N . LYS A 1 220 ? 24.335 -7.332 -27.919 1.00 94.31 220 LYS A N 1
ATOM 1857 C CA . LYS A 1 220 ? 24.200 -8.272 -26.807 1.00 94.31 220 LYS A CA 1
ATOM 1858 C C . LYS A 1 220 ? 23.668 -7.572 -25.554 1.00 94.31 220 LYS A C 1
ATOM 1860 O O . LYS A 1 220 ? 24.011 -6.428 -25.270 1.00 94.31 220 LYS A O 1
ATOM 1865 N N . TYR A 1 221 ? 22.845 -8.284 -24.790 1.00 95.88 221 TYR A N 1
ATOM 1866 C CA . TYR A 1 221 ? 22.455 -7.862 -23.448 1.00 95.88 221 TYR A CA 1
ATOM 1867 C C . TYR A 1 221 ? 23.615 -7.999 -22.459 1.00 95.88 221 TYR A C 1
ATOM 1869 O O . TYR A 1 221 ? 24.423 -8.931 -22.544 1.00 95.88 221 TYR A O 1
ATOM 1877 N N . ASN A 1 222 ? 23.678 -7.066 -21.514 1.00 95.38 222 ASN A N 1
ATOM 1878 C CA . ASN A 1 222 ? 24.560 -7.157 -20.363 1.00 95.38 222 ASN A CA 1
ATOM 1879 C C . ASN A 1 222 ? 23.822 -7.848 -19.213 1.00 95.38 222 ASN A C 1
ATOM 1881 O O . ASN A 1 222 ? 23.192 -7.200 -18.378 1.00 95.38 222 ASN A O 1
ATOM 1885 N N . ASP A 1 223 ? 23.899 -9.178 -19.187 1.00 93.62 223 ASP A N 1
ATOM 1886 C CA . ASP A 1 223 ? 23.173 -10.004 -18.216 1.00 93.62 223 ASP A CA 1
ATOM 1887 C C . ASP A 1 223 ? 23.501 -9.631 -16.759 1.00 93.62 223 ASP A C 1
ATOM 1889 O O . ASP A 1 223 ? 22.629 -9.713 -15.899 1.00 93.62 223 ASP A O 1
ATOM 1893 N N . SER A 1 224 ? 24.732 -9.186 -16.477 1.00 94.06 224 SER A N 1
ATOM 1894 C CA . SER A 1 224 ? 25.149 -8.806 -15.120 1.00 94.06 224 SER A CA 1
ATOM 1895 C C . SER A 1 224 ? 24.407 -7.569 -14.620 1.00 94.06 224 SER A C 1
ATOM 1897 O O . SER A 1 224 ? 23.985 -7.522 -13.471 1.00 94.06 224 SER A O 1
ATOM 1899 N N . GLU A 1 225 ? 24.242 -6.561 -15.470 1.00 95.06 225 GLU A N 1
ATOM 1900 C CA . GLU A 1 225 ? 23.566 -5.320 -15.088 1.00 95.06 225 GLU A CA 1
ATOM 1901 C C . GLU A 1 225 ? 22.050 -5.489 -15.038 1.00 95.06 225 GLU A C 1
ATOM 1903 O O . GLU A 1 225 ? 21.392 -4.939 -14.158 1.00 95.06 225 GLU A O 1
ATOM 1908 N N . ILE A 1 226 ? 21.498 -6.312 -15.934 1.00 95.19 226 ILE A N 1
ATOM 1909 C CA . ILE A 1 226 ? 20.085 -6.704 -15.884 1.00 95.19 226 ILE A CA 1
ATOM 1910 C C . ILE A 1 226 ? 19.788 -7.431 -14.568 1.00 95.19 226 ILE A C 1
ATOM 1912 O O . ILE A 1 226 ? 18.797 -7.123 -13.916 1.00 95.19 226 ILE A O 1
ATOM 1916 N N . GLN A 1 227 ? 20.671 -8.330 -14.122 1.00 94.75 227 GLN A N 1
ATOM 1917 C CA . GLN A 1 227 ? 20.513 -9.006 -12.831 1.00 94.75 227 GLN A CA 1
ATOM 1918 C C . GLN A 1 227 ? 20.523 -8.037 -11.643 1.00 94.75 227 GLN A C 1
ATOM 1920 O O . GLN A 1 227 ? 19.763 -8.241 -10.697 1.00 94.75 227 GLN A O 1
ATOM 1925 N N . ILE A 1 228 ? 21.349 -6.984 -11.674 1.00 94.75 228 ILE A N 1
ATOM 1926 C CA . ILE A 1 228 ? 21.359 -5.964 -10.613 1.00 94.75 228 ILE A CA 1
ATOM 1927 C C . ILE A 1 228 ? 20.043 -5.179 -10.613 1.00 94.75 228 ILE A C 1
ATOM 1929 O O . ILE A 1 228 ? 19.445 -5.000 -9.552 1.00 94.75 228 ILE A O 1
ATOM 1933 N N . LEU A 1 229 ? 19.554 -4.772 -11.788 1.00 96.31 229 LEU A N 1
ATOM 1934 C CA . LEU A 1 229 ? 18.246 -4.132 -11.940 1.00 96.31 229 LEU A CA 1
ATOM 1935 C C . LEU A 1 229 ? 17.114 -5.017 -11.393 1.00 96.31 229 LEU A C 1
ATOM 1937 O O . LEU A 1 229 ? 16.316 -4.550 -10.581 1.00 96.31 229 LEU A O 1
ATOM 1941 N N . ASP A 1 230 ? 17.067 -6.293 -11.777 1.00 94.75 230 ASP A N 1
ATOM 1942 C CA . ASP A 1 230 ? 16.053 -7.242 -11.303 1.00 94.75 230 ASP A CA 1
ATOM 1943 C C . ASP A 1 230 ? 16.120 -7.424 -9.780 1.00 94.75 230 ASP A C 1
ATOM 1945 O O . ASP A 1 230 ? 15.090 -7.413 -9.097 1.00 94.75 230 ASP A O 1
ATOM 1949 N N . LYS A 1 231 ? 17.336 -7.533 -9.221 1.00 96.00 231 LYS A N 1
ATOM 1950 C CA . LYS A 1 231 ? 17.550 -7.623 -7.771 1.00 96.00 231 LYS A CA 1
ATOM 1951 C C . LYS A 1 231 ? 17.033 -6.365 -7.071 1.00 96.00 231 LYS A C 1
ATOM 1953 O O . LYS A 1 231 ? 16.294 -6.481 -6.094 1.00 96.00 231 LYS A O 1
ATOM 1958 N N . ALA A 1 232 ? 17.366 -5.181 -7.578 1.00 96.62 232 ALA A N 1
ATOM 1959 C CA . ALA A 1 232 ? 16.922 -3.911 -7.016 1.00 96.62 232 ALA A CA 1
ATOM 1960 C C . ALA A 1 232 ? 15.396 -3.759 -7.064 1.00 96.62 232 ALA A C 1
ATOM 1962 O O . ALA A 1 232 ? 14.789 -3.364 -6.071 1.00 96.62 232 ALA A O 1
ATOM 1963 N N . LEU A 1 233 ? 14.753 -4.139 -8.172 1.00 96.12 233 LEU A N 1
ATOM 1964 C CA . LEU A 1 233 ? 13.293 -4.131 -8.296 1.00 96.12 233 LEU A CA 1
ATOM 1965 C C . LEU A 1 233 ? 12.624 -5.074 -7.293 1.00 96.12 233 LEU A C 1
ATOM 1967 O O . LEU A 1 233 ? 11.662 -4.680 -6.631 1.00 96.12 233 LEU A O 1
ATOM 1971 N N . GLY A 1 234 ? 13.168 -6.282 -7.127 1.00 95.06 234 GLY A N 1
ATOM 1972 C CA . GLY A 1 234 ? 12.705 -7.222 -6.108 1.00 95.06 234 GLY A CA 1
ATOM 1973 C C . GLY A 1 234 ? 12.826 -6.643 -4.697 1.00 95.06 234 GLY A C 1
ATOM 1974 O O . GLY A 1 234 ? 11.858 -6.668 -3.936 1.00 95.06 234 GLY A O 1
ATOM 1975 N N . LYS A 1 235 ? 13.981 -6.051 -4.362 1.00 94.94 235 LYS A N 1
ATOM 1976 C CA . LYS A 1 235 ? 14.224 -5.434 -3.048 1.00 94.94 235 LYS A CA 1
ATOM 1977 C C . LYS A 1 235 ? 13.361 -4.214 -2.780 1.00 94.94 235 LYS A C 1
ATOM 1979 O O . LYS A 1 235 ? 12.883 -4.047 -1.659 1.00 94.94 235 LYS A O 1
ATOM 1984 N N . TYR A 1 236 ? 13.082 -3.415 -3.800 1.00 95.44 236 TYR A N 1
ATOM 1985 C CA . TYR A 1 236 ? 12.159 -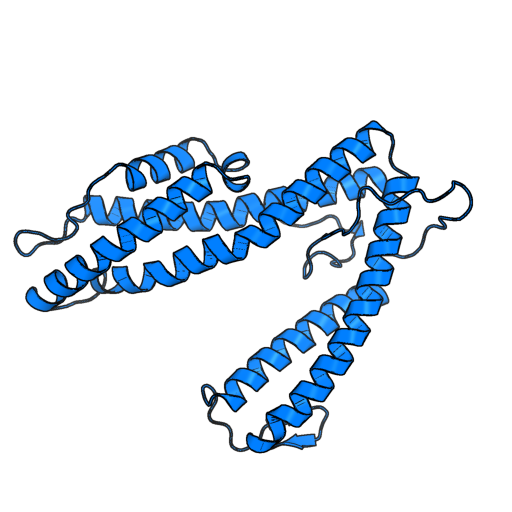2.291 -3.710 1.00 95.44 236 TYR A CA 1
ATOM 1986 C C . TYR A 1 236 ? 10.750 -2.748 -3.292 1.00 95.44 236 TYR A C 1
ATOM 1988 O O . TYR A 1 236 ? 10.219 -2.279 -2.284 1.00 95.44 236 TYR A O 1
ATOM 1996 N N . GLN A 1 237 ? 10.166 -3.719 -4.008 1.00 93.06 237 GLN A N 1
ATOM 1997 C CA . GLN A 1 237 ? 8.826 -4.239 -3.694 1.00 93.06 237 GLN A CA 1
ATOM 1998 C C . GLN A 1 237 ? 8.766 -4.962 -2.346 1.00 93.06 237 GLN A C 1
ATOM 2000 O O . GLN A 1 237 ? 7.801 -4.810 -1.588 1.00 93.06 237 GLN A O 1
ATOM 2005 N N . GLU A 1 238 ? 9.787 -5.775 -2.062 1.00 91.19 238 GLU A N 1
ATOM 2006 C CA . GLU A 1 238 ? 9.905 -6.526 -0.816 1.00 91.19 238 GLU A CA 1
ATOM 2007 C C . GLU A 1 238 ? 9.957 -5.574 0.381 1.00 91.19 238 GLU A C 1
ATOM 2009 O O . GLU A 1 238 ? 9.206 -5.768 1.338 1.00 91.19 238 GLU A O 1
ATOM 2014 N N . THR A 1 239 ? 10.772 -4.517 0.297 1.00 90.56 239 THR A N 1
ATOM 2015 C CA . THR A 1 239 ? 10.865 -3.478 1.330 1.00 90.56 239 THR A CA 1
ATOM 2016 C C . THR A 1 239 ? 9.513 -2.834 1.563 1.00 90.56 239 THR A C 1
ATOM 2018 O O . THR A 1 239 ? 9.044 -2.818 2.697 1.00 90.56 239 THR A O 1
ATOM 2021 N N . MET A 1 240 ? 8.858 -2.333 0.510 1.00 91.06 240 MET A N 1
ATOM 2022 C CA . MET A 1 240 ? 7.567 -1.668 0.672 1.00 91.06 240 MET A CA 1
ATOM 2023 C C . MET A 1 240 ? 6.570 -2.550 1.425 1.00 91.06 240 MET A C 1
ATOM 2025 O O . MET A 1 240 ? 5.963 -2.112 2.398 1.00 91.06 240 MET A O 1
ATOM 2029 N N . SER A 1 241 ? 6.448 -3.813 1.013 1.00 89.62 241 SER A N 1
ATOM 2030 C CA . SER A 1 241 ? 5.496 -4.753 1.607 1.00 89.62 241 SER A CA 1
ATOM 2031 C C . SER A 1 241 ? 5.859 -5.102 3.056 1.00 89.62 241 SER A C 1
ATOM 2033 O O . SER A 1 241 ? 4.997 -5.098 3.936 1.00 89.62 241 SER A O 1
ATOM 2035 N N . LYS A 1 242 ? 7.138 -5.400 3.325 1.00 90.56 242 LYS A N 1
ATOM 2036 C CA . LYS A 1 242 ? 7.611 -5.798 4.657 1.00 90.56 242 LYS A CA 1
ATOM 2037 C C . LYS A 1 242 ? 7.569 -4.650 5.651 1.00 90.56 242 LYS A C 1
ATOM 2039 O O . LYS A 1 242 ? 7.059 -4.844 6.751 1.00 90.56 242 LYS A O 1
ATOM 2044 N N . SER A 1 243 ? 8.107 -3.488 5.291 1.00 90.69 243 SER A N 1
ATOM 2045 C CA . SER A 1 243 ? 8.165 -2.328 6.180 1.00 90.69 243 SER A CA 1
ATOM 2046 C C . SER A 1 243 ? 6.761 -1.862 6.539 1.00 90.69 243 SER A C 1
ATOM 2048 O O . SER A 1 243 ? 6.472 -1.645 7.712 1.00 90.69 243 SER A O 1
ATOM 2050 N N . TYR A 1 244 ? 5.857 -1.820 5.555 1.00 92.38 244 TYR A N 1
ATOM 2051 C CA . TYR A 1 244 ? 4.458 -1.475 5.782 1.00 92.38 244 TYR A CA 1
ATOM 2052 C C . TYR A 1 244 ? 3.764 -2.446 6.751 1.00 92.38 244 TYR A C 1
ATOM 2054 O O . TYR A 1 244 ? 3.118 -2.024 7.712 1.00 92.38 244 TYR A O 1
ATOM 2062 N N . PHE A 1 245 ? 3.951 -3.758 6.556 1.00 92.69 245 PHE A N 1
ATOM 2063 C CA . PHE A 1 245 ? 3.401 -4.770 7.459 1.00 92.69 245 PHE A CA 1
ATOM 2064 C C . PHE A 1 245 ? 3.996 -4.688 8.871 1.00 92.69 245 PHE A C 1
ATOM 2066 O O . PHE A 1 245 ? 3.240 -4.737 9.840 1.00 92.69 245 PHE A O 1
ATOM 2073 N N . LYS A 1 246 ? 5.325 -4.553 9.001 1.00 92.62 246 LYS A N 1
ATOM 2074 C CA . LYS A 1 246 ? 6.010 -4.431 10.300 1.00 92.62 246 LYS A CA 1
ATOM 2075 C C . LYS A 1 246 ? 5.500 -3.210 11.073 1.00 92.62 246 LYS A C 1
ATOM 2077 O O . LYS A 1 246 ? 5.109 -3.362 12.222 1.00 92.62 246 LYS A O 1
ATOM 2082 N N . LEU A 1 247 ? 5.391 -2.051 10.422 1.00 93.31 247 LEU A N 1
ATOM 2083 C CA . LEU A 1 247 ? 4.844 -0.827 11.021 1.00 93.31 247 LEU A CA 1
ATOM 2084 C C . LEU A 1 247 ? 3.410 -0.999 11.522 1.00 93.31 247 LEU A C 1
ATOM 2086 O O . LEU A 1 247 ? 3.107 -0.684 12.672 1.00 93.31 247 LEU A O 1
ATOM 2090 N N . LYS A 1 248 ? 2.528 -1.536 10.668 1.00 95.44 248 LYS A N 1
ATOM 2091 C CA . LYS A 1 248 ? 1.143 -1.826 11.052 1.00 95.44 248 LYS A CA 1
ATOM 2092 C C . LYS A 1 248 ? 1.099 -2.770 12.249 1.00 95.44 248 LYS A C 1
ATOM 2094 O O . LYS A 1 248 ? 0.313 -2.573 13.169 1.00 95.44 248 LYS A O 1
ATOM 2099 N N . LYS A 1 249 ? 1.945 -3.799 12.233 1.00 95.00 249 LYS A N 1
ATOM 2100 C CA . LYS A 1 249 ? 2.009 -4.804 13.286 1.00 95.00 249 LYS A CA 1
ATOM 2101 C C . LYS A 1 249 ? 2.478 -4.215 14.614 1.00 95.00 249 LYS A C 1
ATOM 2103 O O . LYS A 1 249 ? 1.821 -4.470 15.610 1.00 95.00 249 LYS A O 1
ATOM 2108 N N . GLU A 1 250 ? 3.530 -3.401 14.623 1.00 95.19 250 GLU A N 1
ATOM 2109 C CA . GLU A 1 250 ? 4.034 -2.745 15.838 1.00 95.19 250 GLU A CA 1
ATOM 2110 C C . GLU A 1 250 ? 2.983 -1.837 16.485 1.00 95.19 250 GLU A C 1
ATOM 2112 O O . GLU A 1 250 ? 2.789 -1.879 17.701 1.00 95.19 250 GLU A O 1
ATOM 2117 N N . LEU A 1 251 ? 2.255 -1.057 15.678 1.00 96.56 251 LEU A N 1
ATOM 2118 C CA . LEU A 1 251 ? 1.149 -0.232 16.168 1.00 96.56 251 LEU A CA 1
ATOM 2119 C C . LEU A 1 251 ? 0.038 -1.092 16.786 1.00 96.56 251 LEU A C 1
ATOM 2121 O O . LEU A 1 251 ? -0.436 -0.805 17.884 1.00 96.56 251 LEU A O 1
ATOM 2125 N N . LEU A 1 252 ? -0.359 -2.167 16.102 1.00 96.94 252 LEU A N 1
ATOM 2126 C CA . LEU A 1 252 ? -1.394 -3.071 16.596 1.00 96.94 252 LEU A CA 1
ATOM 2127 C C . LEU A 1 252 ? -0.945 -3.849 17.839 1.00 96.94 252 LEU A C 1
ATOM 2129 O O . LEU A 1 252 ? -1.759 -4.062 18.727 1.00 96.94 252 LEU A O 1
ATOM 2133 N N . GLU A 1 253 ? 0.319 -4.252 17.948 1.00 96.81 253 GLU A N 1
ATOM 2134 C CA . GLU A 1 253 ? 0.860 -4.909 19.144 1.00 96.81 253 GLU A CA 1
ATOM 2135 C C . GLU A 1 253 ? 0.826 -3.974 20.357 1.00 96.81 253 GLU A C 1
ATOM 2137 O O . GLU A 1 253 ? 0.349 -4.382 21.414 1.00 96.81 253 GLU A O 1
ATOM 2142 N N . LEU A 1 254 ? 1.190 -2.697 20.194 1.00 97.19 254 LEU A N 1
ATOM 2143 C CA . LEU A 1 254 ? 1.026 -1.705 21.260 1.00 97.19 254 LEU A CA 1
ATOM 2144 C C . LEU A 1 254 ? -0.449 -1.519 21.650 1.00 97.19 254 LEU A C 1
ATOM 2146 O O . LEU A 1 254 ? -0.767 -1.379 22.828 1.00 97.19 254 LEU A O 1
ATOM 2150 N N . MET A 1 255 ? -1.369 -1.551 20.682 1.00 96.31 255 MET A N 1
ATOM 2151 C CA . MET A 1 255 ? -2.802 -1.525 20.986 1.00 96.31 255 MET A CA 1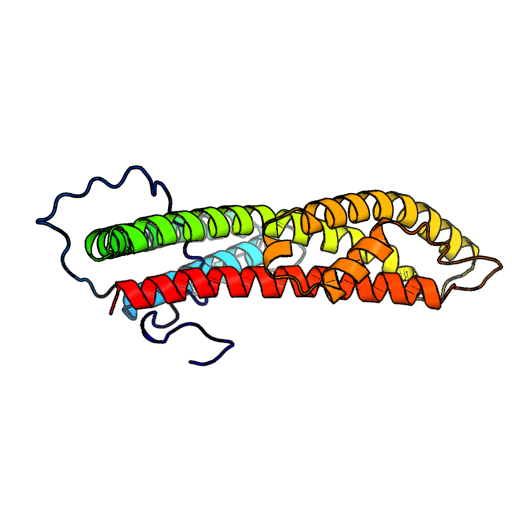
ATOM 2152 C C . MET A 1 255 ? -3.228 -2.737 21.821 1.00 96.31 255 MET A C 1
ATOM 2154 O O . MET A 1 255 ? -4.028 -2.568 22.734 1.00 96.31 255 MET A O 1
ATOM 2158 N N . VAL A 1 256 ? -2.689 -3.935 21.564 1.00 96.19 256 VAL A N 1
ATOM 2159 C CA . VAL A 1 256 ? -2.947 -5.113 22.415 1.00 96.19 256 VAL A CA 1
ATOM 2160 C C . VAL A 1 256 ? -2.442 -4.875 23.835 1.00 96.19 256 VAL A C 1
ATOM 2162 O O . VAL A 1 256 ? -3.203 -5.079 24.772 1.00 96.19 256 VAL A O 1
ATOM 2165 N N . GLU A 1 257 ? -1.208 -4.391 23.991 1.00 96.19 257 GLU A N 1
ATOM 2166 C CA . GLU A 1 257 ? -0.614 -4.098 25.306 1.00 96.19 257 GLU A CA 1
ATOM 2167 C C . GLU A 1 257 ? -1.428 -3.080 26.116 1.00 96.19 257 GLU A C 1
ATOM 2169 O O . GLU A 1 257 ? -1.444 -3.139 27.341 1.00 96.19 257 GLU A O 1
ATOM 2174 N N . ILE A 1 258 ? -2.083 -2.128 25.445 1.00 94.56 258 ILE A N 1
ATOM 2175 C CA . ILE A 1 258 ? -2.967 -1.153 26.093 1.00 94.56 258 ILE A CA 1
ATOM 2176 C C . ILE A 1 258 ? -4.337 -1.774 26.398 1.00 94.56 258 ILE A C 1
ATOM 2178 O O . ILE A 1 258 ? -4.952 -1.424 27.400 1.00 94.56 258 ILE A O 1
ATOM 2182 N N . LEU A 1 259 ? -4.854 -2.655 25.538 1.00 91.25 259 LEU A N 1
ATOM 2183 C CA . LEU A 1 259 ? -6.179 -3.268 25.686 1.00 91.25 259 LEU A CA 1
ATOM 2184 C C . LEU A 1 259 ? -6.226 -4.374 26.742 1.00 91.25 259 LEU A C 1
ATOM 2186 O O . LEU A 1 259 ? -7.283 -4.549 27.353 1.00 91.25 259 LEU A O 1
ATOM 2190 N N . GLU A 1 260 ? -5.122 -5.074 26.990 1.00 86.50 260 GLU A N 1
ATOM 2191 C CA . GLU A 1 260 ? -4.969 -6.071 28.066 1.00 86.50 260 GLU A CA 1
ATOM 2192 C C . GLU A 1 260 ? -4.746 -5.408 29.433 1.00 86.50 260 GLU A C 1
ATOM 2194 O O . GLU A 1 260 ? -5.462 -5.776 30.391 1.00 86.50 260 GLU A O 1
#

Radius of gyration: 23.7 Å; chains: 1; bounding box: 60×33×67 Å